Protein 3BCW (pdb70)

Secondary structure (DSSP, 8-state):
--TTS--B-------PEEE--SSEEEE---EEEEEEEEETTTTEEEEEEEEEEEEEE---TTEEEEEEEEEEEEEEE-TT--EEEEETT-EE--TT---EEEEEEEEEEEEEEEE-/---TTS--B-------PEEE--SSEEES---EEEEEEEEETTTTEEEEEEEEEEEEEE---TTEEEEEEEEEEEEEEE-TT--EEEEETT-EE--TT---EEEEEEEEEEEEEEEE-

Radius of gyration: 17.76 Å; Cα contacts (8 Å, |Δi|>4): 742; chains: 2; bounding box: 43×33×54 Å

Sequence (233 aa):
HDKSRLVRIIDTGPIINNPVAGKKPSRPIAGDASFRTTVTAFEGGQQGKVEESGVVWEESTSGSFQSNTTGYIEYCHIIEGEARLLVDPDGTVHAVKAGDAFIPEGYTGRWEVDRHHVKKIYFVTTHLQHDKSRLVRIIDTGPIINPVAGKKPSRPIAGDASFRTVTAFEEGGQGKVEESGVWEESTSGSFQSNTTGYIEYCHIIEGEARLLVDPDGTVHAVKAGDAFIPEGYTGRWEVDRHHVKKKIYFVTTHL

Foldseek 3Di:
DDPPDDFDADPDDDPWDKAFAPFFDDDGKIKTWDWRDADPVRFKTKHKMKIFFGKGKDFQAQKKKKKAWAAAWKWWAFPVGDIDTDHHGDIDMGHGTITMIGHHGMTMIIMMMGGD/DDDPPDDFDADPDDDPWDKDFAPFFDDDGKIKTWDWRDDDPVRFKTKHKMKIFFGKGWDFQAFKKKKKAWAAAWKWWAFPVGDIDTDHHGDIDMGHGGTTMIGHHGMTMIIMMMGGD

InterPro domains:
  IPR008579 (S)-ureidoglycine aminohydrolase, cupin domain [PF05899] (45-116)
  IPR011051 RmlC-like cupin domain superfamily [SSF51182] (20-119)
  IPR014710 RmlC-like jelly roll fold [G3DSA:2.60.120.10] (18-122)

Organism: Bordetella bronchiseptica (strain ATCC BAA-588 / NCTC 13252 / RB50) (NCBI:txid257310)

B-factor: mean 21.28, std 9.44, range [7.15, 70.0]

Nearest PDB structures (foldseek):
  3bcw-assembly1_A  TM=1.009E+00  e=4.341E-23  Bordetella bronchiseptica RB50
  3myx-assembly2_B  TM=8.392E-01  e=2.583E-07  Pseudomonas syringae pv. tomato str. DC3000
  3es4-assembly1_B  TM=8.372E-01  e=2.208E-06  Agrobacterium fabrum str. C58
  2i45-assembly4_H  TM=8.139E-01  e=1.008E-04  Neisseria meningitidis
  3jzv-assembly1_A  TM=6.554E-01  e=2.328E-05  Rhodospirillum rubrum ATCC 11170

Solvent-accessible surface area: 11006 Å² total

Structure (mmCIF, N/CA/C/O backbone):
data_3BCW
#
_entry.id   3BCW
#
_cell.length_a   48.010
_cell.length_b   57.000
_cell.length_c   101.230
_cell.angle_alpha   90.000
_cell.angle_beta   90.000
_cell.angle_gamma   90.000
#
_symmetry.space_group_name_H-M   'P 21 21 21'
#
loop_
_entity.id
_entity.type
_entity.pdbx_description
1 polymer 'Uncharacterized protein'
2 non-polymer 'ACETATE ION'
3 non-polymer 1,2-ETHANEDIOL
4 non-polymer DI(HYDROXYETHYL)ETHER
5 water water
#
loop_
_atom_site.group_PDB
_atom_site.id
_atom_site.type_symbol
_atom_site.label_atom_id
_atom_site.label_alt_id
_atom_site.label_comp_id
_atom_site.label_asym_id
_atom_site.label_entity_id
_atom_site.label_seq_id
_atom_site.pdbx_PDB_ins_code
_atom_site.Cartn_x
_atom_site.Cartn_y
_atom_site.Cartn_z
_atom_site.occupancy
_atom_site.B_iso_or_equiv
_atom_site.auth_seq_id
_atom_site.auth_comp_id
_atom_site.auth_asym_id
_atom_site.auth_atom_id
_atom_site.pdbx_PDB_model_num
ATOM 1 N N . HIS A 1 5 ? 21.554 63.264 -3.970 1.00 23.97 4 HIS A N 1
ATOM 2 C CA . HIS A 1 5 ? 20.696 62.799 -5.114 1.00 26.70 4 HIS A CA 1
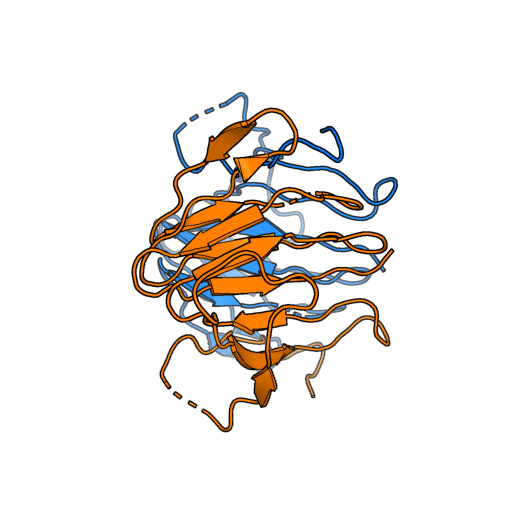ATOM 3 C C . HIS A 1 5 ? 20.473 63.956 -6.120 1.00 27.77 4 HIS A C 1
ATOM 4 O O . HIS A 1 5 ? 20.682 65.112 -5.780 1.00 30.62 4 HIS A O 1
ATOM 11 N N . ASP A 1 6 ? 20.032 63.623 -7.340 1.00 28.10 5 ASP A N 1
ATOM 12 C CA . ASP A 1 6 ? 19.730 64.609 -8.403 1.00 27.14 5 ASP A CA 1
ATOM 13 C C . ASP A 1 6 ? 18.271 64.442 -8.845 1.00 27.55 5 ASP A C 1
ATOM 14 O O . ASP A 1 6 ? 17.802 63.298 -8.964 1.00 27.45 5 ASP A O 1
ATOM 19 N N . LYS A 1 7 ? 17.612 65.567 -9.168 1.00 25.44 6 LYS A N 1
ATOM 20 C CA . LYS A 1 7 ? 16.191 65.600 -9.558 1.00 25.07 6 LYS A CA 1
ATOM 21 C C . LYS A 1 7 ? 15.807 64.692 -10.716 1.00 21.90 6 LYS A C 1
ATOM 22 O O . LYS A 1 7 ? 14.653 64.288 -10.783 1.00 26.16 6 LYS A O 1
ATOM 25 N N . SER A 1 8 ? 16.762 64.398 -11.599 1.00 18.58 7 SER A N 1
ATOM 26 C CA . SER A 1 8 ? 16.546 63.576 -12.785 1.00 20.83 7 SER A CA 1
ATOM 27 C C . SER A 1 8 ? 17.036 62.116 -12.703 1.00 18.56 7 SER A C 1
ATOM 28 O O . SER A 1 8 ? 17.068 61.414 -13.698 1.00 19.86 7 SER A O 1
ATOM 31 N N . ARG A 1 9 ? 17.427 61.676 -11.516 1.00 17.38 8 ARG A N 1
ATOM 32 C CA . ARG A 1 9 ? 17.813 60.276 -11.311 1.00 17.33 8 ARG A CA 1
ATOM 33 C C . ARG A 1 9 ? 16.935 59.648 -10.223 1.00 15.40 8 ARG A C 1
ATOM 34 O O . ARG A 1 9 ? 16.878 60.145 -9.086 1.00 14.87 8 ARG A O 1
ATOM 42 N N . LEU A 1 10 ? 16.230 58.566 -10.576 1.00 14.92 9 LEU A N 1
ATOM 43 C CA . LEU A 1 10 ? 15.448 57.796 -9.587 1.00 13.32 9 LEU A CA 1
ATOM 44 C C . LEU A 1 10 ? 16.370 57.334 -8.451 1.00 13.43 9 LEU A C 1
ATOM 45 O O . LEU A 1 10 ? 17.523 56.925 -8.691 1.00 15.77 9 LEU A O 1
ATOM 50 N N . VAL A 1 11 ? 15.853 57.387 -7.225 1.00 13.88 10 VAL A N 1
ATOM 51 C CA . VAL A 1 11 ? 16.569 56.929 -6.020 1.00 11.73 10 VAL A CA 1
ATOM 52 C C . VAL A 1 11 ? 15.964 55.607 -5.600 1.00 15.94 10 VAL A C 1
ATOM 53 O O . VAL A 1 11 ? 14.830 55.572 -5.132 1.00 16.40 10 VAL A O 1
ATOM 57 N N . ARG A 1 12 ? 16.721 54.524 -5.718 1.00 16.25 11 ARG A N 1
ATOM 58 C CA . ARG A 1 12 ? 16.176 53.207 -5.308 1.00 18.58 11 ARG A CA 1
ATOM 59 C C . ARG A 1 12 ? 16.639 52.942 -3.887 1.00 17.42 11 ARG A C 1
ATOM 60 O O . ARG A 1 12 ? 17.741 53.295 -3.502 1.00 19.14 11 ARG A O 1
ATOM 68 N N . ILE A 1 13 ? 15.783 52.320 -3.105 1.00 16.54 12 ILE A N 1
ATOM 69 C CA A ILE A 1 13 ? 16.147 51.984 -1.735 0.50 15.08 12 ILE A CA 1
ATOM 70 C CA B ILE A 1 13 ? 16.090 51.962 -1.719 0.50 14.90 12 ILE A CA 1
ATOM 71 C C . ILE A 1 13 ? 16.715 50.575 -1.781 1.00 16.96 12 ILE A C 1
ATOM 72 O O . ILE A 1 13 ? 16.041 49.613 -2.194 1.00 19.22 12 ILE A O 1
ATOM 81 N N . ASP A 1 14 ? 17.983 50.452 -1.417 1.00 19.13 13 ASP A N 1
ATOM 82 C CA . ASP A 1 14 ? 18.673 49.161 -1.438 1.00 19.89 13 ASP A CA 1
ATOM 83 C C . ASP A 1 14 ? 18.309 48.398 -0.171 1.00 19.46 13 ASP A C 1
ATOM 84 O O . ASP A 1 14 ? 18.639 48.823 0.964 1.00 21.54 13 ASP A O 1
ATOM 89 N N . THR A 1 15 ? 17.590 47.289 -0.371 1.00 17.29 14 THR A N 1
ATOM 90 C CA . THR A 1 15 ? 17.205 46.382 0.715 1.00 17.63 14 THR A CA 1
ATOM 91 C C 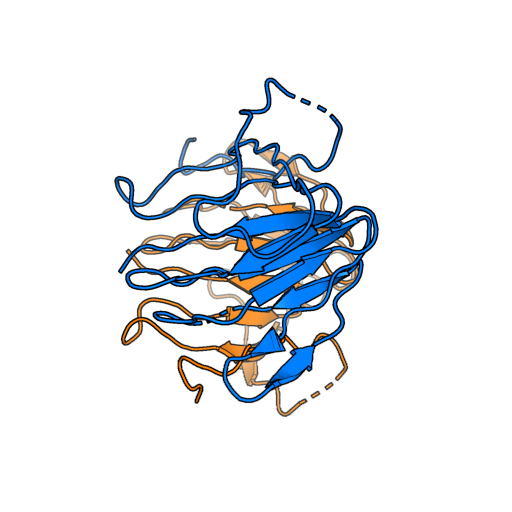. THR A 1 15 ? 18.212 45.185 0.793 1.00 17.10 14 THR A C 1
ATOM 92 O O . THR A 1 15 ? 17.956 44.202 1.494 1.00 19.87 14 THR A O 1
ATOM 96 N N . GLY A 1 16 ? 19.316 45.256 0.064 1.00 17.89 15 GLY A N 1
ATOM 97 C CA . GLY A 1 16 ? 20.364 44.238 0.160 1.00 17.03 15 GLY A CA 1
ATOM 98 C C . GLY A 1 16 ? 21.202 44.512 1.413 1.00 18.54 15 GLY A C 1
ATOM 99 O O . GLY A 1 16 ? 20.808 45.305 2.314 1.00 20.45 15 GLY A O 1
ATOM 100 N N . PRO A 1 17 ? 22.344 43.835 1.507 1.00 20.46 16 PRO A N 1
ATOM 101 C CA . PRO A 1 17 ? 23.247 43.968 2.666 1.00 20.50 16 PRO A CA 1
ATOM 102 C C . PRO A 1 17 ? 23.566 45.439 2.969 1.00 21.71 16 PRO A C 1
ATOM 103 O O . PRO A 1 17 ? 23.890 46.209 2.049 1.00 21.19 16 PRO A O 1
ATOM 115 N N . ILE A 1 19 ? 25.242 48.816 3.727 1.00 23.21 18 ILE A N 1
ATOM 116 C CA A ILE A 1 19 ? 26.564 49.376 3.464 0.50 25.54 18 ILE A CA 1
ATOM 117 C CA B ILE A 1 19 ? 26.530 49.436 3.400 0.50 24.56 18 ILE A CA 1
ATOM 118 C C . ILE A 1 19 ? 26.834 50.467 4.497 1.00 24.57 18 ILE A C 1
ATOM 119 O O . ILE A 1 19 ? 26.084 51.431 4.605 1.00 22.72 18 ILE A O 1
ATOM 128 N N . ASN A 1 20 ? 27.883 50.231 5.297 1.00 24.08 19 ASN A N 1
ATOM 129 C CA A ASN A 1 20 ? 28.343 51.179 6.335 0.50 22.73 19 ASN A CA 1
ATOM 130 C CA B ASN A 1 20 ? 28.347 51.137 6.332 0.50 23.47 19 ASN A CA 1
ATOM 131 C C . ASN A 1 20 ? 27.214 51.552 7.297 1.00 20.65 19 ASN A C 1
ATOM 132 O O . ASN A 1 20 ? 26.942 52.735 7.503 1.00 20.56 19 ASN A O 1
ATOM 141 N N . PRO A 1 21 ? 26.524 50.557 7.897 1.00 18.70 20 PRO A N 1
ATOM 142 C CA . PRO A 1 21 ? 25.432 50.964 8.766 1.00 15.87 20 PRO A CA 1
ATOM 143 C C . PRO A 1 21 ? 25.880 51.735 10.014 1.00 17.17 20 PRO A C 1
ATOM 144 O O . PRO A 1 21 ? 26.986 51.516 10.512 1.00 17.49 20 PRO A O 1
ATOM 148 N N . VAL A 1 22 ? 25.020 52.615 10.492 1.00 15.25 21 VAL A N 1
ATOM 149 C CA . VAL A 1 22 ? 25.277 53.387 11.702 1.00 14.70 21 VAL A CA 1
ATOM 150 C C . VAL A 1 22 ? 24.646 52.656 12.881 1.00 15.25 21 VAL A C 1
ATOM 151 O O . VAL A 1 22 ? 23.443 52.269 12.813 1.00 15.12 21 VAL A O 1
ATOM 155 N N . ALA A 1 23 ? 25.442 52.470 13.939 1.00 16.06 22 ALA A N 1
ATOM 156 C CA . ALA A 1 23 ? 24.986 51.796 15.125 1.00 15.64 22 ALA A CA 1
ATOM 157 C C . ALA A 1 23 ? 24.217 52.777 15.999 1.00 18.13 22 ALA A C 1
ATOM 158 O O . ALA A 1 23 ? 24.581 53.924 16.118 1.00 17.44 22 ALA A O 1
ATOM 160 N N . GLY A 1 24 ? 23.135 52.303 16.587 1.00 15.65 23 GLY A N 1
ATOM 161 C CA . GLY A 1 24 ? 22.344 53.082 17.552 1.00 16.60 23 GLY A CA 1
ATOM 162 C C . GLY A 1 24 ? 21.614 52.184 18.564 1.00 15.74 23 GLY A C 1
ATOM 163 O O . GLY A 1 24 ? 21.666 50.956 18.502 1.00 16.24 23 GLY A O 1
ATOM 164 N N . LYS A 1 25 ? 20.993 52.853 19.536 1.00 17.72 24 LYS A N 1
ATOM 165 C CA A LYS A 1 25 ? 20.258 52.210 20.618 0.50 15.28 24 LYS A CA 1
ATOM 166 C CA B LYS A 1 25 ? 20.204 52.167 20.539 0.50 16.39 24 LYS A CA 1
ATOM 167 C C . LYS A 1 25 ? 18.989 53.027 20.868 1.00 15.00 24 LYS A C 1
ATOM 168 O O . LYS A 1 25 ? 19.033 54.255 20.712 1.00 16.44 24 LYS A O 1
ATOM 173 N N . PRO A 1 26 ? 17.881 52.381 21.286 1.00 16.70 25 PRO A N 1
ATOM 174 C CA . PRO A 1 26 ? 16.717 53.182 21.571 1.00 15.35 25 PRO A CA 1
ATOM 175 C C . PRO A 1 26 ? 16.967 54.184 22.707 1.00 14.69 25 PRO A C 1
ATOM 176 O O . PRO A 1 26 ? 17.680 53.880 23.660 1.00 14.45 25 PRO A O 1
ATOM 180 N N . SER A 1 27 ? 16.406 55.383 22.573 1.00 15.05 26 SER A N 1
ATOM 181 C CA . SER A 1 27 ? 16.528 56.394 23.629 1.00 14.88 26 SER A CA 1
ATOM 182 C C . SER A 1 27 ? 15.532 56.164 24.764 1.00 12.69 26 SER A C 1
ATOM 183 O O . SER A 1 27 ? 15.693 56.747 25.847 1.00 12.70 26 SER A O 1
ATOM 186 N N . ARG A 1 28 ? 14.519 55.306 24.535 1.00 13.85 27 ARG A N 1
ATOM 187 C CA . ARG A 1 28 ? 13.475 55.031 25.523 1.00 13.46 27 ARG A CA 1
ATOM 188 C C . ARG A 1 28 ? 13.337 53.505 25.697 1.00 13.93 27 ARG A C 1
ATOM 189 O O . ARG A 1 28 ? 12.269 52.904 25.424 1.00 14.27 27 ARG A O 1
ATOM 197 N N . PRO A 1 29 ? 14.424 52.865 26.177 1.00 13.00 28 PRO A N 1
ATOM 198 C CA . PRO A 1 29 ? 14.371 51.411 26.356 1.00 14.12 28 PRO A CA 1
ATOM 199 C C . PRO A 1 29 ? 13.385 50.991 27.447 1.00 15.44 28 PRO A C 1
ATOM 200 O O . PRO A 1 29 ? 13.159 51.721 28.435 1.00 15.15 28 PRO A O 1
ATOM 204 N N . ILE A 1 30 ? 12.747 49.845 27.223 1.00 12.82 29 ILE A N 1
ATOM 205 C CA . ILE A 1 30 ? 11.827 49.272 28.202 1.00 15.75 29 ILE A CA 1
ATOM 206 C C . ILE A 1 30 ? 12.486 48.024 28.773 1.00 15.61 29 ILE A C 1
ATOM 207 O O . ILE A 1 30 ? 12.820 47.964 29.959 1.00 16.44 29 ILE A O 1
ATOM 212 N N . ALA A 1 31 ? 12.632 47.019 27.928 1.00 14.99 30 ALA A N 1
ATOM 213 C CA . ALA A 1 31 ? 13.246 45.751 28.335 1.00 17.71 30 ALA A CA 1
ATOM 214 C C . ALA A 1 31 ? 14.109 45.185 27.226 1.00 14.57 30 ALA A C 1
ATOM 215 O O . ALA A 1 31 ? 13.959 45.510 26.052 1.00 15.26 30 ALA A O 1
ATOM 217 N N . GLY A 1 32 ? 15.034 44.323 27.622 1.00 15.52 31 GLY A N 1
ATOM 218 C CA . GLY A 1 32 ? 15.930 43.702 26.695 1.00 17.62 31 GLY A CA 1
ATOM 219 C C . GLY A 1 32 ? 17.045 44.665 26.334 1.00 18.76 31 GLY A C 1
ATOM 220 O O . GLY A 1 32 ? 17.219 45.720 26.960 1.00 21.31 31 GLY A O 1
ATOM 221 N N . ASP A 1 33 ? 17.837 44.281 25.360 1.00 21.80 32 ASP A N 1
ATOM 222 C CA . ASP A 1 33 ? 18.995 45.114 24.988 1.00 23.30 32 ASP A CA 1
ATOM 223 C C . ASP A 1 33 ? 19.045 45.365 23.502 1.00 18.20 32 ASP A C 1
ATOM 224 O O . ASP A 1 33 ? 20.104 45.205 22.884 1.00 18.64 32 ASP A O 1
ATOM 229 N N . ALA A 1 34 ? 17.889 45.732 22.952 1.00 17.87 33 ALA A N 1
ATOM 230 C CA . ALA A 1 34 ? 17.732 46.030 21.518 1.00 14.16 33 ALA A CA 1
ATOM 231 C C . ALA A 1 34 ? 18.780 47.029 21.068 1.00 13.74 33 ALA A C 1
ATOM 232 O O . ALA A 1 34 ? 19.097 48.027 21.776 1.00 16.89 33 ALA A O 1
ATOM 234 N N . SER A 1 35 ? 19.358 46.738 19.899 1.00 14.18 34 SER A N 1
ATOM 235 C CA . SER A 1 35 ? 20.282 47.664 19.276 1.00 15.03 34 SER A CA 1
ATOM 236 C C . SER A 1 35 ? 19.949 47.763 17.821 1.00 16.07 34 SER A C 1
ATOM 237 O O . SER A 1 35 ? 19.477 46.784 17.215 1.00 15.55 34 SER A O 1
ATOM 240 N N . PHE A 1 36 ? 20.255 48.928 17.270 1.00 13.84 35 PHE A N 1
ATOM 241 C CA . PHE A 1 36 ? 19.864 49.309 15.965 1.00 13.27 35 PHE A CA 1
ATOM 242 C C . PHE A 1 36 ? 21.025 49.448 14.972 1.00 14.00 35 PHE A C 1
ATOM 243 O O . PHE A 1 36 ? 22.141 49.782 15.332 1.00 16.18 35 PHE A O 1
ATOM 251 N N . ARG A 1 37 ? 20.681 49.219 13.702 1.00 14.05 36 ARG A N 1
ATOM 252 C CA . ARG A 1 37 ? 21.546 49.521 12.561 1.00 13.23 36 ARG A CA 1
ATOM 253 C C . ARG A 1 37 ? 20.696 50.250 11.549 1.00 15.45 36 ARG A C 1
ATOM 254 O O . ARG A 1 37 ? 19.572 49.813 11.254 1.00 14.05 36 ARG A O 1
ATOM 262 N N . THR A 1 38 ? 21.215 51.366 11.053 1.00 14.62 37 THR A N 1
ATOM 263 C CA A THR A 1 38 ? 20.505 52.190 10.087 0.50 13.64 37 THR A CA 1
ATOM 264 C CA B THR A 1 38 ? 20.515 52.179 10.069 0.50 13.50 37 THR A CA 1
ATOM 265 C C . THR A 1 38 ? 21.391 52.536 8.894 1.00 15.15 37 THR A C 1
ATOM 266 O O . THR A 1 38 ? 22.582 52.767 9.064 1.00 13.50 37 THR A O 1
ATOM 273 N N . VAL A 1 39 ? 20.782 52.590 7.705 1.00 14.54 38 VAL A N 1
ATOM 274 C CA . VAL A 1 39 ? 21.464 53.102 6.496 1.00 14.42 38 VAL A CA 1
ATOM 275 C C . VAL A 1 39 ? 20.496 54.112 5.863 1.00 16.20 38 VAL A C 1
ATOM 276 O O . VAL A 1 39 ? 19.396 53.763 5.522 1.00 17.70 38 VAL A O 1
ATOM 280 N N . THR A 1 40 ? 20.965 55.339 5.669 1.00 16.74 39 THR A N 1
ATOM 281 C CA . THR A 1 40 ? 20.170 56.364 5.004 1.00 18.14 39 THR A CA 1
ATOM 282 C C . THR A 1 40 ? 20.251 56.183 3.486 1.00 17.20 39 THR A C 1
ATOM 283 O O . THR A 1 40 ? 21.353 56.112 2.939 1.00 19.09 39 THR A O 1
ATOM 287 N N . ALA A 1 41 ? 19.100 56.139 2.825 1.00 15.41 40 ALA A N 1
ATOM 288 C CA . ALA A 1 41 ? 19.003 56.046 1.370 1.00 15.21 40 ALA A CA 1
ATOM 289 C C . ALA A 1 41 ? 18.768 57.399 0.662 1.00 15.13 40 ALA A C 1
ATOM 290 O O . ALA A 1 41 ? 19.140 57.557 -0.512 1.00 17.13 40 ALA A O 1
ATOM 292 N N . PHE A 1 42 ? 18.165 58.343 1.368 1.00 15.39 41 PHE A N 1
ATOM 293 C CA . PHE A 1 42 ? 17.719 59.592 0.785 1.00 14.94 41 PHE A CA 1
ATOM 294 C C . PHE A 1 42 ? 17.560 60.678 1.834 1.00 15.22 41 PHE A C 1
ATOM 295 O O . PHE A 1 42 ? 17.092 60.432 2.943 1.00 15.68 41 PHE A O 1
ATOM 303 N N . GLU A 1 43 ? 17.960 61.885 1.463 1.00 16.32 42 GLU A N 1
ATOM 304 C CA . GLU A 1 43 ? 17.808 63.091 2.291 1.00 20.46 42 GLU A CA 1
ATOM 305 C C . GLU A 1 43 ? 17.353 64.193 1.351 1.00 19.12 42 GLU A C 1
ATOM 306 O O . GLU A 1 43 ? 17.931 64.366 0.286 1.00 20.79 42 GLU A O 1
ATOM 312 N N . GLY A 1 44 ? 16.237 64.838 1.679 1.00 19.12 43 GLY A N 1
ATOM 313 C CA . GLY A 1 44 ? 15.748 65.956 0.856 1.00 21.22 43 GLY A CA 1
ATOM 314 C C . GLY A 1 44 ? 14.951 66.970 1.660 1.00 21.02 43 GLY A C 1
ATOM 315 O O . GLY A 1 44 ? 14.906 66.904 2.884 1.00 23.19 43 GLY A O 1
ATOM 316 N N . GLY A 1 45 ? 14.322 67.901 0.945 1.00 25.01 44 GLY A N 1
ATOM 317 C CA . GLY A 1 45 ? 13.500 68.963 1.567 1.00 26.59 44 GLY A CA 1
ATOM 318 C C . GLY A 1 45 ? 14.249 69.786 2.598 1.00 28.57 44 GLY A C 1
ATOM 319 O O . GLY A 1 45 ? 13.695 70.108 3.658 1.00 28.83 44 GLY A O 1
ATOM 320 N N . GLN A 1 46 ? 15.507 70.101 2.273 1.00 30.68 45 GLN A N 1
ATOM 321 C CA A GLN A 1 46 ? 16.426 70.852 3.136 0.50 30.16 45 GLN A CA 1
ATOM 322 C CA B GLN A 1 46 ? 16.376 70.899 3.139 0.50 29.74 45 GLN A CA 1
ATOM 323 C C . GLN A 1 46 ? 16.404 70.368 4.581 1.00 29.84 45 GLN A C 1
ATOM 324 O O . GLN A 1 46 ? 16.119 71.098 5.529 1.00 30.52 45 GLN A O 1
ATOM 335 N N . GLY A 1 47 ? 16.715 69.086 4.724 1.00 29.25 46 GLY A N 1
ATOM 336 C CA . GLY A 1 47 ? 16.812 68.425 6.025 1.00 29.96 46 GLY A CA 1
ATOM 337 C C . GLY A 1 47 ? 15.541 67.875 6.655 1.00 29.99 46 GLY A C 1
ATOM 338 O O . GLY A 1 47 ? 15.622 67.212 7.698 1.00 32.09 46 GLY A O 1
ATOM 339 N N . LYS A 1 48 ? 14.388 68.122 6.031 1.00 26.12 47 LYS A N 1
ATOM 340 C CA . LYS A 1 48 ? 13.109 67.755 6.606 1.00 24.69 47 LYS A CA 1
ATOM 341 C C . LYS A 1 48 ? 12.613 66.358 6.205 1.00 24.14 47 LYS A C 1
ATOM 342 O O . LYS A 1 48 ? 11.699 65.849 6.841 1.00 22.64 47 LYS A O 1
ATOM 344 N N . VAL A 1 49 ? 13.191 65.767 5.157 1.00 22.30 48 VAL A N 1
ATOM 345 C CA . VAL A 1 49 ? 12.784 64.449 4.667 1.00 19.71 48 VAL A CA 1
ATOM 346 C C . VAL A 1 49 ? 13.971 63.479 4.647 1.00 17.55 48 VAL A C 1
ATOM 347 O O . VAL A 1 49 ? 15.030 63.821 4.113 1.00 20.09 48 VAL A O 1
ATOM 351 N N . GLU A 1 50 ? 13.790 62.281 5.230 1.00 17.73 49 GLU A N 1
ATOM 352 C CA A GLU A 1 50 ? 14.822 61.246 5.235 0.50 17.62 49 GLU A CA 1
ATOM 353 C CA B GLU A 1 50 ? 14.826 61.242 5.227 0.50 17.92 49 GLU A CA 1
ATOM 354 C C . GLU A 1 50 ? 14.175 59.868 5.033 1.00 16.79 49 GLU A C 1
ATOM 355 O O . GLU A 1 50 ? 13.083 59.636 5.517 1.00 17.00 49 GLU A O 1
ATOM 366 N N . SER A 1 51 ? 14.878 58.973 4.325 1.00 14.90 50 SER A N 1
ATOM 367 C CA . SER A 1 51 ? 14.414 57.624 4.094 1.00 15.75 50 SER A CA 1
ATOM 368 C C . SER A 1 51 ? 15.589 56.680 4.115 1.00 15.36 50 SER A C 1
ATOM 369 O O . SER A 1 51 ? 16.700 57.083 3.748 1.00 16.01 50 SER A O 1
ATOM 372 N N . GLY A 1 52 ? 15.326 55.444 4.505 1.00 16.05 51 GLY A N 1
ATOM 373 C CA . GLY A 1 52 ? 16.386 54.431 4.533 1.00 16.15 51 GLY A CA 1
ATOM 374 C C . GLY A 1 52 ? 15.894 53.122 5.108 1.00 17.86 51 GLY A C 1
ATOM 375 O O . GLY A 1 52 ? 14.699 52.865 5.100 1.00 15.39 51 GLY A O 1
ATOM 376 N N . VAL A 1 53 ? 16.840 52.318 5.605 1.00 16.54 52 VAL A N 1
ATOM 377 C CA A VAL A 1 53 ? 16.560 50.996 6.193 0.50 17.02 52 VAL A CA 1
ATOM 378 C CA B VAL A 1 53 ? 16.486 51.041 6.232 0.50 16.71 52 VAL A CA 1
ATOM 379 C C . VAL A 1 53 ? 17.004 50.999 7.659 1.00 15.65 52 VAL A C 1
ATOM 380 O O . VAL A 1 53 ? 18.020 51.633 8.003 1.00 16.69 52 VAL A O 1
ATOM 387 N N . TRP A 1 54 ? 16.237 50.330 8.512 1.00 14.72 53 TRP A N 1
ATOM 388 C CA . TRP A 1 54 ? 16.527 50.217 9.937 1.00 13.07 53 TRP A CA 1
ATOM 389 C C . TRP A 1 54 ? 16.271 48.815 10.382 1.00 14.11 53 TRP A C 1
ATOM 390 O O . TRP A 1 54 ? 15.263 48.182 9.952 1.00 14.59 53 TRP A O 1
ATOM 401 N N . GLU A 1 55 ? 17.110 48.367 11.288 1.00 15.57 54 GLU A N 1
ATOM 402 C CA A GLU A 1 55 ? 17.059 47.021 11.856 0.50 14.51 54 GLU A CA 1
ATOM 403 C CA B GLU A 1 55 ? 16.885 47.059 11.892 0.50 17.92 54 GLU A CA 1
ATOM 404 C C . GLU A 1 55 ? 17.102 47.105 13.378 1.00 15.14 54 GLU A C 1
ATOM 405 O O . GLU A 1 55 ? 17.910 47.897 13.893 1.00 14.12 54 GLU A O 1
ATOM 416 N N . SER A 1 56 ? 16.360 46.249 14.075 1.00 12.74 55 SER A N 1
ATOM 417 C CA . SER A 1 56 ? 16.478 46.118 15.505 1.00 13.67 55 SER A CA 1
ATOM 418 C C . SER A 1 56 ? 16.554 44.640 15.911 1.00 14.98 55 SER A C 1
ATOM 419 O O . SER A 1 56 ? 15.827 43.772 15.360 1.00 14.84 55 SER A O 1
ATOM 422 N N . THR A 1 57 ? 17.386 44.371 16.922 1.00 12.95 56 THR A N 1
ATOM 423 C CA . THR A 1 57 ? 17.426 43.070 17.549 1.00 13.70 56 THR A CA 1
ATOM 424 C C . THR A 1 57 ? 16.303 43.068 18.616 1.00 13.36 56 THR A C 1
ATOM 425 O O . THR A 1 57 ? 15.501 44.021 18.719 1.00 14.66 56 THR A O 1
ATOM 429 N N . SER A 1 58 ? 16.249 42.008 19.407 1.00 14.33 57 SER A N 1
ATOM 430 C CA . SER A 1 58 ? 15.142 41.829 20.349 1.00 12.73 57 SER A CA 1
ATOM 431 C C . SER A 1 58 ? 15.167 42.820 21.502 1.00 13.63 57 SER A C 1
ATOM 432 O O . SER A 1 58 ? 16.240 43.246 21.991 1.00 16.60 57 SER A O 1
ATOM 435 N N . GLY A 1 59 ? 13.972 43.192 21.907 1.00 15.07 58 GLY A N 1
ATOM 436 C CA . GLY A 1 59 ? 13.771 44.088 23.023 1.00 13.41 58 GLY A CA 1
ATOM 437 C C . GLY A 1 59 ? 12.505 44.893 22.825 1.00 15.39 58 GLY A C 1
ATOM 438 O O . GLY A 1 59 ? 11.768 44.700 21.858 1.00 15.14 58 GLY A O 1
ATOM 439 N N . SER A 1 60 ? 12.257 45.779 23.772 1.00 15.14 59 SER A N 1
ATOM 440 C CA . SER A 1 60 ? 11.109 46.677 23.732 1.00 14.78 59 SER A CA 1
ATOM 441 C C . SER A 1 60 ? 11.556 48.106 24.027 1.00 17.41 59 SER A C 1
ATOM 442 O O . SER A 1 60 ? 12.480 48.325 24.807 1.00 13.75 59 SER A O 1
ATOM 445 N N . PHE A 1 61 ? 10.884 49.059 23.404 1.00 14.42 60 PHE A N 1
ATOM 446 C CA . PHE A 1 61 ? 11.260 50.479 23.536 1.00 13.48 60 PHE A CA 1
ATOM 447 C C . PHE A 1 61 ? 10.147 51.359 23.055 1.00 15.26 60 PHE A C 1
ATOM 448 O O . PHE A 1 61 ? 9.328 50.931 22.228 1.00 14.63 60 PHE A O 1
ATOM 456 N N . GLN A 1 62 ? 10.100 52.577 23.574 1.00 12.24 61 GLN A N 1
ATOM 457 C CA . GLN A 1 62 ? 9.023 53.502 23.276 1.00 13.35 61 GLN A CA 1
ATOM 458 C C . GLN A 1 62 ? 9.375 54.475 22.142 1.00 14.86 61 GLN A C 1
ATOM 459 O O . GLN A 1 62 ? 10.499 54.989 22.054 1.00 14.17 61 GLN A O 1
ATOM 465 N N . SER A 1 63 ? 8.395 54.726 21.280 1.00 16.85 62 SER A N 1
ATOM 466 C CA . SER A 1 63 ? 8.495 55.743 20.244 1.00 15.43 62 SER A CA 1
ATOM 467 C C . SER A 1 63 ? 8.015 57.103 20.757 1.00 14.78 62 SER A C 1
ATOM 468 O O . SER A 1 63 ? 7.295 57.192 21.725 1.00 16.31 62 SER A O 1
ATOM 471 N N . ASN A 1 64 ? 8.482 58.170 20.115 1.00 14.61 63 ASN A N 1
ATOM 472 C CA . ASN A 1 64 ? 7.904 59.511 20.317 1.00 14.23 63 ASN A CA 1
ATOM 473 C C . ASN A 1 64 ? 8.110 60.262 19.019 1.00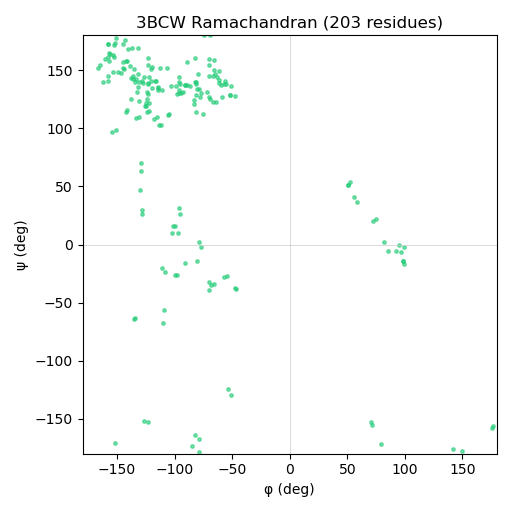 15.01 63 ASN A C 1
ATOM 474 O O . ASN A 1 64 ? 9.192 60.793 18.776 1.00 18.18 63 ASN A O 1
ATOM 479 N N . THR A 1 65 ? 7.080 60.317 18.179 1.00 15.82 64 THR A N 1
ATOM 480 C CA . THR A 1 65 ? 7.238 60.987 16.880 1.00 14.34 64 THR A CA 1
ATOM 481 C C . THR A 1 65 ? 6.737 62.449 16.915 1.00 16.80 64 THR A C 1
ATOM 482 O O . THR A 1 65 ? 6.248 62.980 15.916 1.00 16.06 64 THR A O 1
ATOM 486 N N . THR A 1 66 ? 6.852 63.108 18.061 1.00 15.52 65 THR A N 1
ATOM 487 C CA . THR A 1 66 ? 6.500 64.498 18.158 1.00 13.66 65 THR A CA 1
ATOM 488 C C . THR A 1 66 ? 7.377 65.241 17.146 1.00 14.31 65 THR A C 1
ATOM 489 O O . THR A 1 66 ? 8.579 65.005 17.091 1.00 16.29 65 THR A O 1
ATOM 493 N N . GLY A 1 67 ? 6.730 66.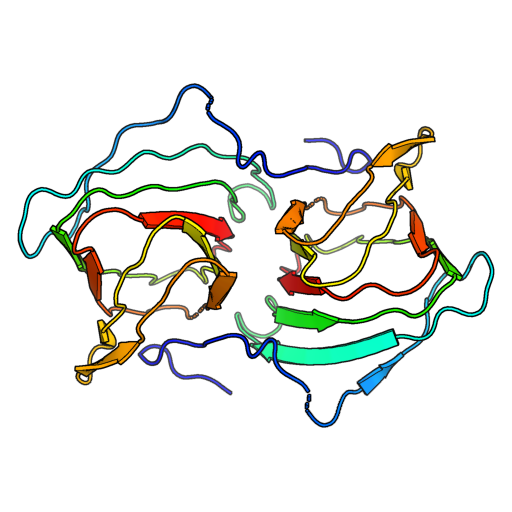013 16.283 1.00 15.60 66 GLY A N 1
ATOM 494 C CA . GLY A 1 67 ? 7.392 66.837 15.281 1.00 14.28 66 GLY A CA 1
ATOM 495 C C . GLY A 1 67 ? 7.497 66.230 13.890 1.00 15.31 66 GLY A C 1
ATOM 496 O O . GLY A 1 67 ? 7.945 66.919 12.985 1.00 15.70 66 GLY A O 1
ATOM 497 N N . TYR A 1 68 ? 7.112 64.965 13.712 1.00 15.14 67 TYR A N 1
ATOM 498 C CA . TYR A 1 68 ? 7.250 64.320 12.397 1.00 14.35 67 TYR A CA 1
ATOM 499 C C . TYR A 1 68 ? 6.258 63.190 12.161 1.00 16.32 67 TYR A C 1
ATOM 500 O O . TYR A 1 68 ? 5.614 62.754 13.085 1.00 16.40 67 TYR A O 1
ATOM 509 N N . ILE A 1 69 ? 6.106 62.807 10.887 1.00 15.55 68 ILE A N 1
ATOM 510 C CA . ILE A 1 69 ? 5.266 61.679 10.467 1.00 14.88 68 ILE A CA 1
ATOM 511 C C . ILE A 1 69 ? 6.248 60.647 9.900 1.00 15.64 68 ILE A C 1
ATOM 512 O O . ILE A 1 69 ? 7.155 60.998 9.134 1.00 14.69 68 ILE A O 1
ATOM 517 N N . GLU A 1 70 ? 6.094 59.397 10.312 1.00 14.49 69 GLU A N 1
ATOM 518 C CA . GLU A 1 70 ? 6.928 58.330 9.811 1.00 14.22 69 GLU A CA 1
ATOM 519 C C . GLU A 1 70 ? 6.150 57.176 9.204 1.00 15.57 69 GLU A C 1
ATOM 520 O O . GLU A 1 70 ? 5.284 56.577 9.869 1.00 17.37 69 GLU A O 1
ATOM 526 N N . TYR A 1 71 ? 6.502 56.865 7.953 1.00 15.02 70 TYR A N 1
ATOM 527 C CA . TYR A 1 71 ? 6.006 55.664 7.252 1.00 14.79 70 TYR A CA 1
ATOM 528 C C . TYR A 1 71 ? 6.997 54.527 7.528 1.00 15.55 70 TYR A C 1
ATOM 529 O O . TYR A 1 71 ? 8.181 54.756 7.478 1.00 13.90 70 TYR A O 1
ATOM 538 N N . CYS A 1 72 ? 6.488 53.326 7.808 1.00 14.36 71 CYS A N 1
ATOM 539 C CA . CYS A 1 72 ? 7.282 52.140 8.022 1.00 14.72 71 CYS A CA 1
ATOM 540 C C . CYS A 1 72 ? 6.774 51.024 7.142 1.00 17.05 71 CYS A C 1
ATOM 541 O O . CYS A 1 72 ? 5.586 50.846 7.046 1.00 15.53 71 CYS A O 1
ATOM 544 N N . HIS A 1 73 ? 7.692 50.224 6.572 1.00 14.38 72 HIS A N 1
ATOM 545 C CA . HIS A 1 73 ? 7.332 49.094 5.753 1.00 14.56 72 HIS A CA 1
ATOM 546 C C . HIS A 1 73 ? 8.220 47.932 6.243 1.00 15.56 72 HIS A C 1
ATOM 547 O O . HIS A 1 73 ? 9.419 47.999 6.092 1.00 15.52 72 HIS A O 1
ATOM 554 N N . ILE A 1 74 ? 7.617 46.950 6.919 1.00 14.93 73 ILE A N 1
ATOM 555 C CA . ILE A 1 74 ? 8.382 45.828 7.417 1.00 14.42 73 ILE A CA 1
ATOM 556 C C . ILE A 1 74 ? 8.823 44.982 6.216 1.00 16.38 73 ILE A C 1
ATOM 557 O O . ILE A 1 74 ? 8.032 44.585 5.376 1.00 17.32 73 ILE A O 1
ATOM 562 N N . ILE A 1 75 ? 10.131 44.742 6.164 1.00 16.30 74 ILE A N 1
ATOM 563 C CA . ILE A 1 75 ? 10.786 43.956 5.094 1.00 15.32 74 ILE A CA 1
ATOM 564 C C . ILE A 1 75 ? 11.343 42.607 5.506 1.00 18.47 74 ILE A C 1
ATOM 565 O O . ILE A 1 75 ? 11.495 41.704 4.647 1.00 19.59 74 ILE A O 1
ATOM 570 N N . GLU A 1 76 ? 11.582 42.409 6.814 1.00 16.93 75 GLU A N 1
ATOM 571 C CA . GLU A 1 76 ? 12.090 41.174 7.309 1.00 16.71 75 GLU A CA 1
ATOM 572 C C . GLU A 1 76 ? 11.740 41.051 8.785 1.00 16.68 75 GLU A C 1
ATOM 573 O O . GLU A 1 76 ? 11.629 42.063 9.490 1.00 16.99 75 GLU A O 1
ATOM 579 N N . GLY A 1 77 ? 11.465 39.833 9.233 1.00 16.01 76 GLY A N 1
ATOM 580 C CA . GLY A 1 77 ? 11.106 39.600 10.624 1.00 16.72 76 GLY A CA 1
ATOM 581 C C . GLY A 1 77 ? 9.716 40.128 11.030 1.00 16.55 76 GLY A C 1
ATOM 582 O O . GLY A 1 77 ? 8.785 40.238 10.211 1.00 15.00 76 GLY A O 1
ATOM 583 N N . GLU A 1 78 ? 9.576 40.460 12.319 1.00 15.85 77 GLU A N 1
ATOM 584 C CA . GLU A 1 78 ? 8.283 40.821 12.878 1.00 18.17 77 GLU A CA 1
ATOM 585 C C . GLU A 1 78 ? 8.422 41.588 14.174 1.00 16.74 77 GLU A C 1
ATOM 586 O O . GLU A 1 78 ? 9.462 41.560 14.828 1.00 15.54 77 GLU A O 1
ATOM 592 N N . ALA A 1 79 ? 7.367 42.299 14.505 1.00 14.73 78 ALA A N 1
ATOM 593 C CA . ALA A 1 79 ? 7.298 43.057 15.757 1.00 16.89 78 ALA A CA 1
ATOM 594 C C . ALA A 1 79 ? 5.834 43.300 16.107 1.00 17.03 78 ALA A C 1
ATOM 595 O O . ALA A 1 79 ? 4.922 42.955 15.344 1.00 15.36 78 ALA A O 1
ATOM 597 N N . ARG A 1 80 ? 5.631 43.837 17.300 1.00 15.79 79 ARG A N 1
ATOM 598 C CA . ARG A 1 80 ? 4.333 44.371 17.699 1.00 15.57 79 ARG A CA 1
ATOM 599 C C . ARG A 1 80 ? 4.509 45.847 17.999 1.00 15.20 79 ARG A C 1
ATOM 600 O O . ARG A 1 80 ? 5.515 46.252 18.621 1.00 15.78 79 ARG A O 1
ATOM 608 N N A LEU A 1 81 ? 3.530 46.640 17.568 0.50 13.41 80 LEU A N 1
ATOM 609 N N B LEU A 1 81 ? 3.535 46.658 17.577 0.50 14.07 80 LEU A N 1
ATOM 610 C CA A LEU A 1 81 ? 3.408 48.050 17.939 0.50 14.26 80 LEU A CA 1
ATOM 611 C CA B LEU A 1 81 ? 3.453 48.068 17.979 0.50 15.07 80 LEU A CA 1
ATOM 612 C C A LEU A 1 81 ? 2.237 48.018 18.922 0.50 14.45 80 LEU A C 1
ATOM 613 C C B LEU A 1 81 ? 2.200 48.173 18.858 0.50 15.40 80 LEU A C 1
ATOM 614 O O A LEU A 1 81 ? 1.231 47.366 18.640 0.50 14.79 80 LEU A O 1
ATOM 615 O O B LEU A 1 81 ? 1.092 47.856 18.417 0.50 17.44 80 LEU A O 1
ATOM 624 N N . VAL A 1 82 ? 2.390 48.651 20.078 1.00 15.04 81 VAL A N 1
ATOM 625 C CA . VAL A 1 82 ? 1.315 48.704 21.091 1.00 14.48 81 VAL A CA 1
ATOM 626 C C . VAL A 1 82 ? 1.025 50.185 21.354 1.00 14.83 81 VAL A C 1
ATOM 627 O O . VAL A 1 82 ? 1.872 50.935 21.886 1.00 14.58 81 VAL A O 1
ATOM 631 N N . ASP A 1 83 ? -0.161 50.605 20.942 1.00 14.74 82 ASP A N 1
ATOM 632 C CA . ASP A 1 83 ? -0.576 51.976 21.100 1.00 15.48 82 ASP A CA 1
ATOM 633 C C . ASP A 1 83 ? -0.731 52.312 22.606 1.00 16.95 82 ASP A C 1
ATOM 634 O O . ASP A 1 83 ? -0.857 51.401 23.417 1.00 17.04 82 ASP A O 1
ATOM 639 N N . PRO A 1 84 ? -0.671 53.613 22.964 1.00 18.44 83 PRO A N 1
ATOM 640 C CA . PRO A 1 84 ? -0.846 54.020 24.376 1.00 18.36 83 PRO A CA 1
ATOM 641 C C . PRO A 1 84 ? -2.053 53.394 25.094 1.00 18.31 83 PRO A C 1
ATOM 642 O O . PRO A 1 84 ? -1.915 53.024 26.265 1.00 19.10 83 PRO A O 1
ATOM 646 N N . ASP A 1 85 ? -3.179 53.213 24.400 1.00 18.83 84 ASP A N 1
ATOM 647 C CA . ASP A 1 85 ? -4.353 52.563 25.026 1.00 19.54 84 ASP A CA 1
ATOM 648 C C . ASP A 1 85 ? -4.287 51.022 25.164 1.00 19.35 84 ASP A C 1
ATOM 649 O O . ASP A 1 85 ? -5.242 50.412 25.636 1.00 20.42 84 ASP A O 1
ATOM 654 N N . GLY A 1 86 ? -3.199 50.413 24.676 1.00 17.56 85 GLY A N 1
ATOM 655 C CA . GLY A 1 86 ? -2.977 48.965 24.742 1.00 18.26 85 GLY A CA 1
ATOM 656 C C . GLY A 1 86 ? -3.303 48.192 23.491 1.00 17.62 85 GLY A C 1
ATOM 657 O O . GLY A 1 86 ? -3.022 46.991 23.442 1.00 17.60 85 GLY A O 1
ATOM 658 N N . THR A 1 87 ? -3.810 48.872 22.457 1.00 16.93 86 THR A N 1
ATOM 659 C CA . THR A 1 87 ? -4.189 48.235 21.179 1.00 16.02 86 THR A CA 1
ATOM 660 C C . THR A 1 87 ? -2.926 47.665 20.551 1.00 17.13 86 THR A C 1
ATOM 661 O O . THR A 1 87 ? -1.971 48.387 20.351 1.00 16.85 86 THR A O 1
ATOM 665 N N . VAL A 1 88 ? -2.936 46.353 20.289 1.00 15.29 87 VAL A N 1
ATOM 666 C CA . VAL A 1 88 ? -1.771 45.655 19.743 1.00 15.24 87 VAL A CA 1
ATOM 667 C C . VAL A 1 88 ? -1.899 45.491 18.231 1.00 15.55 87 VAL A C 1
ATOM 668 O O . VAL A 1 88 ? -2.909 44.984 17.731 1.00 17.07 87 VAL A O 1
ATOM 672 N N . HIS A 1 89 ? -0.843 45.887 17.530 1.00 14.41 88 HIS A N 1
ATOM 673 C CA . HIS A 1 89 ? -0.720 45.735 16.105 1.00 14.58 88 HIS A CA 1
ATOM 674 C C . HIS A 1 89 ? 0.451 44.770 15.810 1.00 14.70 88 HIS A C 1
ATOM 675 O O . HIS A 1 89 ? 1.617 45.142 15.981 1.00 16.76 88 HIS A O 1
ATOM 682 N N . ALA A 1 90 ? 0.145 43.575 15.341 1.00 15.55 89 ALA A N 1
ATOM 683 C CA . ALA A 1 90 ? 1.190 42.591 14.964 1.00 15.47 89 ALA A CA 1
ATOM 684 C C . ALA A 1 90 ? 1.633 42.937 13.548 1.00 15.93 89 ALA A C 1
ATOM 685 O O . ALA A 1 90 ? 0.790 42.966 12.645 1.00 18.88 89 ALA A O 1
ATOM 687 N N . VAL A 1 91 ? 2.920 43.227 13.339 1.00 16.01 90 VAL A N 1
ATOM 688 C CA . VAL A 1 91 ? 3.428 43.586 12.016 1.00 14.57 90 VAL A CA 1
ATOM 689 C C . VAL A 1 91 ? 4.523 42.592 11.595 1.00 17.08 90 VAL A C 1
ATOM 690 O O . VAL A 1 91 ? 5.316 42.095 12.430 1.00 15.42 90 VAL A O 1
ATOM 694 N N . LYS A 1 92 ? 4.507 42.234 10.311 1.00 17.20 91 LYS A N 1
ATOM 695 C CA . LYS A 1 92 ? 5.435 41.253 9.737 1.00 16.73 91 LYS A CA 1
ATOM 696 C C . LYS A 1 92 ? 5.769 41.688 8.332 1.00 15.19 91 LYS A C 1
ATOM 697 O O . LYS A 1 92 ? 5.201 42.641 7.845 1.00 14.39 91 LYS A O 1
ATOM 703 N N . ALA A 1 93 ? 6.715 40.999 7.702 1.00 16.86 92 ALA A N 1
ATOM 704 C CA . ALA A 1 93 ? 7.182 41.331 6.364 1.00 16.99 92 ALA A CA 1
ATOM 705 C C . ALA A 1 93 ? 6.014 41.578 5.388 1.00 17.20 92 ALA A C 1
ATOM 706 O O . ALA A 1 93 ? 5.054 40.755 5.298 1.00 16.98 92 ALA A O 1
ATOM 708 N N . GLY A 1 94 ? 6.075 42.733 4.723 1.00 16.69 93 GLY A N 1
ATOM 709 C CA . GLY A 1 94 ? 5.067 43.197 3.808 1.00 17.54 93 GLY A CA 1
ATOM 710 C C . GLY A 1 94 ? 4.064 44.195 4.357 1.00 19.02 93 GLY A C 1
ATOM 711 O O . GLY A 1 94 ? 3.324 44.828 3.591 1.00 20.21 93 GLY A O 1
ATOM 712 N N . ASP A 1 95 ? 4.008 44.335 5.681 1.00 15.84 94 ASP A N 1
ATOM 713 C CA . ASP A 1 95 ? 3.089 45.259 6.309 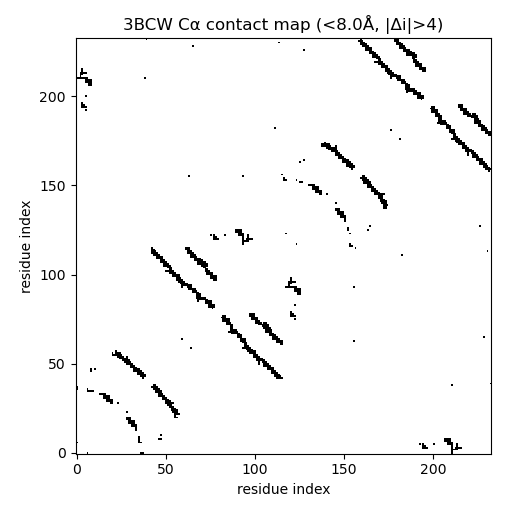1.00 14.20 94 ASP A CA 1
ATOM 714 C C . ASP A 1 95 ? 3.610 46.691 6.283 1.00 14.87 94 ASP A C 1
ATOM 715 O O . ASP A 1 95 ? 4.787 46.932 6.648 1.00 15.87 94 ASP A O 1
ATOM 720 N N . ALA A 1 96 ? 2.729 47.621 5.911 1.00 14.56 95 ALA A N 1
ATOM 721 C CA . ALA A 1 96 ? 3.016 49.046 5.858 1.00 13.14 95 ALA A CA 1
ATOM 722 C C . ALA A 1 96 ? 2.113 49.787 6.857 1.00 13.15 95 ALA A C 1
ATOM 723 O O . ALA A 1 96 ? 0.908 49.479 6.981 1.00 15.76 95 ALA A O 1
ATOM 725 N N . PHE A 1 97 ? 2.682 50.781 7.528 1.00 13.54 96 PHE A N 1
ATOM 726 C CA . PHE A 1 97 ? 1.918 51.577 8.499 1.00 13.60 96 PHE A CA 1
ATOM 727 C C . PHE A 1 97 ? 2.577 52.933 8.683 1.00 14.07 96 PHE A C 1
ATOM 728 O O . PHE A 1 97 ? 3.730 53.151 8.267 1.00 14.57 96 PHE A O 1
ATOM 736 N N . ILE A 1 98 ? 1.819 53.824 9.283 1.00 15.22 97 ILE A N 1
ATOM 737 C CA . ILE A 1 98 ? 2.281 55.152 9.550 1.00 14.44 97 ILE A CA 1
ATOM 738 C C . ILE A 1 98 ? 2.095 55.469 11.026 1.00 15.84 97 ILE A C 1
ATOM 739 O O . ILE A 1 98 ? 1.034 55.208 11.592 1.00 15.10 97 ILE A O 1
ATOM 752 N N . PRO A 1 100 ? 1.543 58.481 13.178 1.00 15.55 99 PRO A N 1
ATOM 753 C CA . PRO A 1 100 ? 1.190 59.882 13.002 1.00 16.30 99 PRO A CA 1
ATOM 754 C C . PRO A 1 100 ? 2.050 60.776 13.900 1.00 14.23 99 PRO A C 1
ATOM 755 O O . PRO A 1 100 ? 2.732 60.264 14.772 1.00 13.52 99 PRO A O 1
ATOM 759 N N . GLU A 1 101 ? 1.999 62.092 13.687 1.00 14.53 100 GLU A N 1
ATOM 760 C CA . GLU A 1 101 ? 2.738 63.006 14.504 1.00 15.12 100 GLU A CA 1
ATOM 761 C C . GLU A 1 101 ? 2.294 62.856 15.965 1.00 16.90 100 GLU A C 1
ATOM 762 O O . GLU A 1 101 ? 1.090 62.770 16.237 1.00 17.25 100 GLU A O 1
ATOM 768 N N . GLY A 1 102 ? 3.267 62.854 16.869 1.00 14.48 101 GLY A N 1
ATOM 769 C CA . GLY A 1 102 ? 3.005 62.749 18.308 1.00 14.93 101 GLY A CA 1
ATOM 770 C C . GLY A 1 102 ? 2.604 61.363 18.800 1.00 14.99 101 GLY A C 1
ATOM 771 O O . GLY A 1 102 ? 2.049 61.227 19.915 1.00 16.38 101 GLY A O 1
ATOM 772 N N . TYR A 1 103 ? 2.966 60.342 18.032 1.00 14.84 102 TYR A N 1
ATOM 773 C CA . TYR A 1 103 ? 2.666 58.952 18.370 1.00 13.21 102 TYR A CA 1
ATOM 774 C C . TYR A 1 103 ? 3.654 58.521 19.447 1.00 15.56 102 TYR A C 1
ATOM 775 O O . TYR A 1 103 ? 4.879 58.743 19.301 1.00 14.59 102 TYR A O 1
ATOM 784 N N . THR A 1 104 ? 3.133 57.921 20.528 1.00 14.59 103 THR A N 1
ATOM 785 C CA . THR A 1 104 ? 3.981 57.484 21.659 1.00 14.22 103 THR A CA 1
ATOM 786 C C . THR A 1 104 ? 3.793 56.002 22.094 1.00 14.43 103 THR A C 1
ATOM 787 O O . THR A 1 104 ? 3.967 55.629 23.273 1.00 15.12 103 THR A O 1
ATOM 791 N N . GLY A 1 105 ? 3.437 55.154 21.143 1.00 17.17 104 GLY A N 1
ATOM 792 C CA . GLY A 1 105 ? 3.301 53.726 21.393 1.00 16.09 104 GLY A CA 1
ATOM 793 C C . GLY A 1 105 ? 4.679 53.088 21.517 1.00 15.54 104 GLY A C 1
ATOM 794 O O . GLY A 1 105 ? 5.692 53.774 21.384 1.00 15.80 104 GLY A O 1
ATOM 795 N N . ARG A 1 106 ? 4.717 51.789 21.748 1.00 15.50 105 ARG A N 1
ATOM 796 C CA . ARG A 1 106 ? 5.979 51.085 21.923 1.00 16.51 105 ARG A CA 1
ATOM 797 C C . ARG A 1 106 ? 6.135 49.946 20.942 1.00 16.63 105 ARG A C 1
ATOM 798 O O . ARG A 1 106 ? 5.147 49.399 20.455 1.00 18.22 105 ARG A O 1
ATOM 806 N N . TRP A 1 107 ? 7.391 49.608 20.676 1.00 15.55 106 TRP A N 1
ATOM 807 C CA . TRP A 1 107 ? 7.779 48.483 19.871 1.00 15.15 106 TRP A CA 1
ATOM 808 C C . TRP A 1 107 ? 8.147 47.303 20.781 1.00 14.55 106 TRP A C 1
ATOM 809 O O . TRP A 1 107 ? 8.779 47.492 21.803 1.00 14.83 106 TRP A O 1
ATOM 820 N N . GLU A 1 108 ? 7.689 46.100 20.417 1.00 15.38 107 GLU A N 1
ATOM 821 C CA . GLU A 1 108 ? 8.076 44.867 21.077 1.00 15.00 107 GLU A CA 1
ATOM 822 C C . GLU A 1 108 ? 8.629 43.970 19.974 1.00 16.41 107 GLU A C 1
ATOM 823 O O . GLU A 1 108 ? 7.875 43.521 19.099 1.00 14.48 107 GLU A O 1
ATOM 829 N N . VAL A 1 109 ? 9.924 43.684 20.040 1.00 14.43 108 VAL A N 1
ATOM 830 C CA . VAL A 1 109 ? 10.666 42.884 19.027 1.00 12.22 108 VAL A CA 1
ATOM 831 C C . VAL A 1 109 ? 11.104 41.580 19.712 1.00 12.70 108 VAL A C 1
ATOM 832 O O . VAL A 1 109 ? 11.999 41.584 20.550 1.00 16.35 108 VAL A O 1
ATOM 836 N N . ASP A 1 110 ? 10.403 40.473 19.426 1.00 14.41 109 ASP A N 1
ATOM 837 C CA . ASP A 1 110 ? 10.731 39.191 20.053 1.00 15.12 109 ASP A CA 1
ATOM 838 C C . ASP A 1 110 ? 12.080 38.613 19.596 1.00 15.57 109 ASP A C 1
ATOM 839 O O . ASP A 1 110 ? 12.796 37.945 20.363 1.00 15.17 109 ASP A O 1
ATOM 844 N N . ARG A 1 111 ? 12.407 38.848 18.338 1.00 15.71 110 ARG A N 1
ATOM 845 C CA . ARG A 1 111 ? 13.583 38.273 17.734 1.00 13.95 110 ARG A CA 1
ATOM 846 C C . ARG A 1 111 ? 14.409 39.246 16.900 1.00 13.61 110 ARG A C 1
ATOM 847 O O . ARG A 1 111 ? 15.550 39.526 17.240 1.00 14.25 110 ARG A O 1
ATOM 855 N N . HIS A 1 112 ? 13.836 39.749 15.816 1.00 14.76 111 HIS A N 1
ATOM 856 C CA A HIS A 1 112 ? 14.575 40.564 14.851 0.50 12.81 111 HIS A CA 1
ATOM 857 C CA B HIS A 1 112 ? 14.556 40.617 14.891 0.50 14.02 111 HIS A CA 1
ATOM 858 C C . HIS A 1 112 ? 13.576 41.173 13.869 1.00 13.91 111 HIS A C 1
ATOM 859 O O . HIS A 1 112 ? 12.588 40.494 13.471 1.00 14.37 111 HIS A O 1
ATOM 872 N N . VAL A 1 113 ? 13.812 42.430 13.485 1.00 13.63 112 VAL A N 1
ATOM 873 C CA . VAL A 1 113 ? 12.940 43.101 12.509 1.00 14.52 112 VAL A CA 1
ATOM 874 C C . VAL A 1 113 ? 13.745 44.106 11.702 1.00 13.09 112 VAL A C 1
ATOM 875 O O . VAL A 1 113 ? 14.672 44.686 12.225 1.00 15.47 112 VAL A O 1
ATOM 879 N N . LYS A 1 114 ? 13.329 44.286 10.446 1.00 14.37 113 LYS A N 1
ATOM 880 C CA . LYS A 1 114 ? 13.929 45.266 9.544 1.00 14.45 113 LYS A CA 1
ATOM 881 C C . LYS A 1 114 ? 12.780 45.971 8.831 1.00 15.34 113 LYS A C 1
ATOM 882 O O . LYS A 1 114 ? 11.782 45.325 8.440 1.00 16.05 113 LYS A O 1
ATOM 888 N N . LYS A 1 115 ? 12.967 47.267 8.620 1.00 15.71 114 LYS A N 1
ATOM 889 C CA . LYS A 1 115 ? 11.946 48.066 7.923 1.00 14.64 114 LYS A CA 1
ATOM 890 C C . LYS A 1 115 ? 12.607 49.069 7.010 1.00 14.58 114 LYS A C 1
ATOM 891 O O . LYS A 1 115 ? 13.765 49.461 7.229 1.00 15.22 114 LYS A O 1
ATOM 897 N N . ILE A 1 116 ? 11.832 49.503 6.026 1.00 15.07 115 ILE A N 1
ATOM 898 C CA . ILE A 1 116 ? 12.138 50.724 5.299 1.00 16.48 115 ILE A CA 1
ATOM 899 C C . ILE A 1 116 ? 11.385 51.829 6.066 1.00 15.52 115 ILE A C 1
ATOM 900 O O . ILE A 1 116 ? 10.239 51.632 6.517 1.00 16.97 115 ILE A O 1
ATOM 905 N N . TYR A 1 117 ? 12.021 52.985 6.276 1.00 15.60 116 TYR A N 1
ATOM 906 C CA . TYR A 1 117 ? 11.355 54.135 6.888 1.00 14.41 116 TYR A CA 1
ATOM 907 C C . TYR A 1 117 ? 11.377 55.320 5.908 1.00 15.61 116 TYR A C 1
ATOM 908 O O . TYR A 1 117 ? 12.261 55.432 5.071 1.00 14.61 116 TYR A O 1
ATOM 917 N N . PHE A 1 118 ? 10.384 56.192 6.051 1.00 14.73 117 PHE A N 1
ATOM 918 C CA . PHE A 1 118 ? 10.281 57.461 5.329 1.00 16.35 117 PHE A CA 1
ATOM 919 C C . PHE A 1 118 ? 9.712 58.453 6.343 1.00 16.82 117 PHE A C 1
ATOM 920 O O . PHE A 1 118 ? 8.532 58.323 6.785 1.00 16.54 117 PHE A O 1
ATOM 928 N N . VAL A 1 119 ? 10.553 59.435 6.686 1.00 16.67 118 VAL A N 1
ATOM 929 C CA . VAL A 1 119 ? 10.241 60.429 7.701 1.00 14.85 118 VAL A CA 1
ATOM 930 C C . VAL A 1 119 ? 10.135 61.809 7.088 1.00 15.85 118 VAL A C 1
ATOM 931 O O . VAL A 1 119 ? 10.995 62.186 6.283 1.00 16.56 118 VAL A O 1
ATOM 935 N N . THR A 1 120 ? 9.085 62.547 7.483 1.00 15.15 119 THR A N 1
ATOM 936 C CA A THR A 1 120 ? 8.849 63.945 7.072 0.50 17.34 119 THR A CA 1
ATOM 937 C CA B THR A 1 120 ? 8.906 63.932 7.056 0.50 16.06 119 THR A CA 1
ATOM 938 C C . THR A 1 120 ? 8.676 64.797 8.310 1.00 17.90 119 THR A C 1
ATOM 939 O O . THR A 1 120 ? 7.714 64.588 9.064 1.00 16.53 119 THR A O 1
ATOM 946 N N . HIS A 1 121 ? 9.615 65.736 8.528 1.00 17.95 120 HIS A N 1
ATOM 947 C CA . HIS A 1 121 ? 9.574 66.644 9.701 1.00 16.87 120 HIS A CA 1
ATOM 948 C C . HIS A 1 121 ? 8.632 67.769 9.412 1.00 18.15 120 HIS A C 1
ATOM 949 O O . HIS A 1 121 ? 8.622 68.282 8.288 1.00 20.64 120 HIS A O 1
ATOM 956 N N . LEU A 1 122 ? 7.823 68.127 10.413 1.00 17.97 121 LEU A N 1
ATOM 957 C CA . LEU A 1 122 ? 6.824 69.163 10.269 1.00 19.50 121 LEU A CA 1
ATOM 958 C C . LEU A 1 122 ? 7.351 70.428 10.901 1.00 20.99 121 LEU A C 1
ATOM 959 O O . LEU A 1 122 ? 6.867 71.458 10.520 1.00 30.54 121 LEU A O 1
ATOM 964 N N . GLN B 1 4 ? -9.657 60.254 8.367 1.00 29.91 3 GLN B N 1
ATOM 965 C CA . GLN B 1 4 ? -9.141 60.948 9.601 1.00 28.82 3 GLN B CA 1
ATOM 966 C C . GLN B 1 4 ? -8.325 59.984 10.500 1.00 29.11 3 GLN B C 1
ATOM 967 O O . GLN B 1 4 ? -8.518 58.758 10.449 1.00 32.31 3 GLN B O 1
ATOM 970 N N . HIS B 1 5 ? -7.415 60.540 11.305 1.00 27.41 4 HIS B N 1
ATOM 971 C CA . HIS B 1 5 ? -6.573 59.740 12.215 1.00 26.49 4 HIS B CA 1
ATOM 972 C C . HIS B 1 5 ? -6.416 60.463 13.554 1.00 27.29 4 HIS B C 1
ATOM 973 O O . HIS B 1 5 ? -6.788 61.629 13.684 1.00 27.51 4 HIS B O 1
ATOM 980 N N . ASP B 1 6 ? -5.882 59.741 14.542 1.00 26.23 5 ASP B N 1
ATOM 981 C CA . ASP B 1 6 ? -5.597 60.267 15.889 1.00 25.03 5 ASP B CA 1
ATOM 982 C C . ASP B 1 6 ? -4.122 59.974 16.198 1.00 21.62 5 ASP B C 1
ATOM 983 O O . ASP B 1 6 ? -3.622 58.912 15.839 1.00 19.05 5 ASP B O 1
ATOM 988 N N . LYS B 1 7 ? -3.451 60.892 16.901 1.00 20.68 6 LYS B N 1
ATOM 989 C CA . LYS B 1 7 ? -2.033 60.737 17.209 1.00 21.06 6 LYS B CA 1
ATOM 990 C C . LYS B 1 7 ? -1.667 59.457 17.966 1.00 21.50 6 LYS B C 1
ATOM 991 O O . LYS B 1 7 ? -0.533 59.002 17.850 1.00 22.38 6 LYS B O 1
ATOM 996 N N . SER B 1 8 ? -2.588 58.898 18.757 1.00 18.48 7 SER B N 1
ATOM 997 C CA . SER B 1 8 ? -2.258 57.693 19.556 1.00 20.22 7 SER B CA 1
ATOM 998 C C . SER B 1 8 ? -2.773 56.354 18.965 1.00 17.91 7 SER B C 1
ATOM 999 O O . SER B 1 8 ? -2.858 55.347 19.679 1.00 17.34 7 SER B O 1
ATOM 1002 N N . ARG B 1 9 ? -3.151 56.356 17.685 1.00 15.99 8 ARG B N 1
ATOM 1003 C CA . ARG B 1 9 ? -3.610 55.157 17.004 1.00 15.72 8 ARG B CA 1
ATOM 1004 C C . ARG B 1 9 ? -2.738 54.965 15.735 1.00 15.62 8 ARG B C 1
ATOM 1005 O O . ARG B 1 9 ? -2.677 55.831 14.848 1.00 15.16 8 ARG B O 1
ATOM 1013 N N . LEU B 1 10 ? -2.035 53.840 15.695 1.00 13.78 9 LEU B N 1
ATOM 1014 C CA . LEU B 1 10 ? -1.271 53.454 14.526 1.00 15.28 9 LEU B CA 1
ATOM 1015 C C . LEU B 1 10 ? -2.189 53.385 13.295 1.00 17.19 9 LEU B C 1
ATOM 1016 O O . LEU B 1 10 ? -3.334 52.920 13.386 1.00 15.27 9 LEU B O 1
ATOM 1021 N N . VAL B 1 11 ? -1.695 53.885 12.170 1.00 15.91 10 VAL B N 1
ATOM 1022 C CA . VAL B 1 11 ? -2.446 53.879 10.932 1.00 14.03 10 VAL B CA 1
ATOM 1023 C C . VAL B 1 11 ? -1.857 52.808 10.012 1.00 17.90 10 VAL B C 1
ATOM 1024 O O . VAL B 1 11 ? -0.791 52.973 9.509 1.00 17.83 10 VAL B O 1
ATOM 1028 N N . ARG B 1 12 ? -2.607 51.743 9.768 1.00 16.31 11 ARG B N 1
ATOM 1029 C CA . ARG B 1 12 ? -2.139 50.635 8.924 1.00 17.53 11 ARG B CA 1
ATOM 1030 C C . ARG B 1 12 ? -2.654 50.857 7.517 1.00 19.20 11 ARG B C 1
ATOM 1031 O O . ARG B 1 12 ? -3.808 51.255 7.342 1.00 20.86 11 ARG B O 1
ATOM 1039 N N . ILE B 1 13 ? -1.800 50.616 6.519 1.00 14.67 12 ILE B N 1
ATOM 1040 C CA A ILE B 1 13 ? -2.180 50.821 5.129 0.50 16.01 12 ILE B CA 1
ATOM 1041 C CA B ILE B 1 13 ? -2.144 50.803 5.108 0.50 14.80 12 ILE B CA 1
ATOM 1042 C C . ILE B 1 13 ? -2.779 49.505 4.616 1.00 17.32 12 ILE B C 1
ATOM 1043 O O . ILE B 1 13 ? -2.111 48.458 4.606 1.00 17.10 12 ILE B O 1
ATOM 1052 N N . ASP B 1 14 ? -4.055 49.564 4.243 1.00 16.89 13 ASP B N 1
ATOM 1053 C CA . ASP B 1 14 ? -4.740 48.394 3.722 1.00 18.55 13 ASP B CA 1
ATOM 1054 C C . ASP B 1 14 ? -4.292 48.133 2.294 1.00 17.42 13 ASP B C 1
ATOM 1055 O O . ASP B 1 14 ? -4.557 48.928 1.394 1.00 18.90 13 ASP B O 1
ATOM 1060 N N . THR B 1 15 ? -3.585 47.024 2.092 1.00 16.03 14 THR B N 1
ATOM 1061 C CA . THR B 1 15 ? -3.153 46.621 0.752 1.00 16.24 14 THR B CA 1
ATOM 1062 C C . THR B 1 15 ? -4.099 45.520 0.140 1.00 19.55 14 THR B C 1
ATOM 1063 O O . THR B 1 15 ? -3.722 44.840 -0.825 1.00 20.31 14 THR B O 1
ATOM 1067 N N . GLY B 1 16 ? -5.279 45.345 0.726 1.00 19.35 15 GLY B N 1
ATOM 1068 C CA . GLY B 1 16 ? -6.290 44.440 0.219 1.00 18.97 15 GLY B CA 1
ATOM 1069 C C . GLY B 1 16 ? -7.084 45.122 -0.904 1.00 20.22 15 GLY B C 1
ATOM 1070 O O . GLY B 1 16 ? -6.652 46.139 -1.468 1.00 20.06 15 GLY B O 1
ATOM 1071 N N . PRO B 1 17 ? -8.244 44.553 -1.231 1.00 18.65 16 PRO B N 1
ATOM 1072 C CA . PRO B 1 17 ? -9.068 45.094 -2.338 1.00 19.13 16 PRO B CA 1
ATOM 1073 C C . PRO B 1 17 ? -9.365 46.575 -2.177 1.00 21.89 16 PRO B C 1
ATOM 1074 O O . PRO B 1 17 ? -9.647 47.018 -1.063 1.00 21.27 16 PRO B O 1
ATOM 1086 N N . ILE B 1 19 ? -11.148 49.836 -1.868 1.00 27.33 18 ILE B N 1
ATOM 1087 C CA A ILE B 1 19 ? -12.488 50.215 -1.437 0.50 29.42 18 ILE B CA 1
ATOM 1088 C CA B ILE B 1 19 ? -12.467 50.229 -1.396 0.50 28.63 18 ILE B CA 1
ATOM 1089 C C . ILE B 1 19 ? -12.777 51.644 -1.912 1.00 27.46 18 ILE B C 1
ATOM 1090 O O . ILE B 1 19 ? -12.069 52.594 -1.562 1.00 24.19 18 ILE B O 1
ATOM 1099 N N . ASN B 1 20 ? -13.805 51.756 -2.754 1.00 27.96 19 ASN B N 1
ATOM 1100 C CA . ASN B 1 20 ? -14.291 53.011 -3.325 1.00 27.76 19 ASN B CA 1
ATOM 1101 C C . ASN B 1 20 ? -13.157 53.822 -3.983 1.00 22.53 19 ASN B C 1
ATOM 1102 O O . ASN B 1 20 ? -12.892 54.983 -3.621 1.00 21.75 19 ASN B O 1
ATOM 1107 N N . PRO B 1 21 ? -12.417 53.167 -4.912 1.00 17.03 20 PRO B N 1
ATOM 1108 C CA . PRO B 1 21 ? -11.300 53.958 -5.446 1.00 15.15 20 PRO B CA 1
ATOM 1109 C C . PRO B 1 21 ? -11.725 55.109 -6.329 1.00 14.09 20 PRO B C 1
ATOM 1110 O O . PRO B 1 21 ? -12.811 55.083 -6.927 1.00 15.30 20 PRO B O 1
ATOM 1114 N N . VAL B 1 22 ? -10.862 56.112 -6.389 1.00 14.97 21 VAL B N 1
ATOM 1115 C CA . VAL B 1 22 ? -11.096 57.250 -7.257 1.00 14.37 21 VAL B CA 1
ATOM 1116 C C . VAL B 1 22 ? -10.410 56.987 -8.604 1.00 14.42 21 VAL B C 1
ATOM 1117 O O . VAL B 1 22 ? -9.223 56.599 -8.627 1.00 17.38 21 VAL B O 1
ATOM 1121 N N . ALA B 1 23 ? -11.140 57.191 -9.706 1.00 14.34 22 ALA B N 1
ATOM 1122 C CA . ALA B 1 23 ? -10.600 56.986 -11.035 1.00 15.39 22 ALA B CA 1
ATOM 1123 C C . ALA B 1 23 ? -9.750 58.192 -11.448 1.00 17.51 22 ALA B C 1
ATOM 1124 O O . ALA B 1 23 ? -10.024 59.347 -11.087 1.00 17.99 22 ALA B O 1
ATOM 1126 N N . GLY B 1 24 ? -8.707 57.919 -12.210 1.00 16.93 23 GLY B N 1
ATOM 1127 C CA . GLY B 1 24 ? -7.842 58.989 -12.712 1.00 17.81 23 GLY B CA 1
ATOM 1128 C C . GLY B 1 24 ? -7.181 58.583 -14.010 1.00 19.22 23 GLY B C 1
ATOM 1129 O O . GLY B 1 24 ? -7.284 57.426 -14.437 1.00 17.58 23 GLY B O 1
ATOM 1130 N N . LYS B 1 25 ? -6.519 59.553 -14.634 1.00 17.32 24 LYS B N 1
ATOM 1131 C CA A LYS B 1 25 ? -5.815 59.359 -15.901 0.50 17.17 24 LYS B CA 1
ATOM 1132 C CA B LYS B 1 25 ? -5.783 59.296 -15.863 0.50 17.73 24 LYS B CA 1
ATOM 1133 C C . LYS B 1 25 ? -4.492 60.122 -15.839 1.00 17.63 24 LYS B C 1
ATOM 1134 O O . LYS B 1 25 ? -4.379 61.078 -15.064 1.00 19.72 24 LYS B O 1
ATOM 1139 N N . PRO B 1 26 ? -3.477 59.690 -16.628 1.00 16.95 25 PRO B N 1
ATOM 1140 C CA . PRO B 1 26 ? -2.237 60.475 -16.623 1.00 16.99 25 PRO B CA 1
ATOM 1141 C C . PRO B 1 26 ? -2.424 61.905 -17.146 1.00 17.45 25 PRO B C 1
ATOM 1142 O O . PRO B 1 26 ? -3.211 62.130 -18.065 1.00 16.66 25 PRO B O 1
ATOM 1146 N N . SER B 1 27 ? -1.692 62.853 -16.541 1.00 18.45 26 SER B N 1
ATOM 1147 C CA . SER B 1 27 ? -1.614 64.235 -17.009 1.00 21.32 26 SER B CA 1
ATOM 1148 C C . SER B 1 27 ? -0.836 64.339 -18.326 1.00 19.43 26 SER B C 1
ATOM 1149 O O . SER B 1 27 ? -1.138 65.182 -19.127 1.00 23.21 26 SER B O 1
ATOM 1152 N N . ARG B 1 28 ? 0.160 63.465 -18.512 1.00 16.80 27 ARG B N 1
ATOM 1153 C CA . ARG B 1 28 ? 1.018 63.439 -19.687 1.00 18.72 27 ARG B CA 1
ATOM 1154 C C . ARG B 1 28 ? 1.077 62.040 -20.272 1.00 17.46 27 ARG B C 1
ATOM 1155 O O . ARG B 1 28 ? 2.119 61.380 -20.216 1.00 15.76 27 ARG B O 1
ATOM 1163 N N . PRO B 1 29 ? -0.042 61.593 -20.870 1.00 15.11 28 PRO B N 1
ATOM 1164 C CA . PRO B 1 29 ? -0.018 60.266 -21.465 1.00 15.90 28 PRO B CA 1
ATOM 1165 C C . PRO B 1 29 ? 0.968 60.187 -22.640 1.00 13.81 28 PRO B C 1
ATOM 1166 O O . PRO B 1 29 ? 1.172 61.169 -23.349 1.00 16.04 28 PRO B O 1
ATOM 1170 N N . ILE B 1 30 ? 1.585 59.029 -22.819 1.00 12.90 29 ILE B N 1
ATOM 1171 C CA . ILE B 1 30 ? 2.500 58.781 -23.936 1.00 17.27 29 ILE B CA 1
ATOM 1172 C C . ILE B 1 30 ? 1.846 57.804 -24.928 1.00 18.38 29 ILE B C 1
ATOM 1173 O O . ILE B 1 30 ? 1.725 58.115 -26.124 1.00 19.54 29 ILE B O 1
ATOM 1178 N N . ALA B 1 31 ? 1.455 56.634 -24.441 1.00 16.57 30 ALA B N 1
ATOM 1179 C CA . ALA B 1 31 ? 0.819 55.619 -25.242 1.00 16.12 30 ALA B CA 1
ATOM 1180 C C . ALA B 1 31 ? -0.022 54.649 -24.397 1.00 16.86 30 ALA B C 1
ATOM 1181 O O . ALA B 1 31 ? 0.168 54.525 -23.172 1.00 16.49 30 ALA B O 1
ATOM 1183 N N . GLY B 1 32 ? -0.991 53.982 -25.044 1.00 17.73 31 GLY B N 1
ATOM 1184 C CA . GLY B 1 32 ? -1.765 52.921 -24.374 1.00 18.52 31 GLY B CA 1
ATOM 1185 C C . GLY B 1 32 ? -2.948 53.200 -23.458 1.00 19.28 31 GLY B C 1
ATOM 1186 O O . GLY B 1 32 ? -3.544 52.262 -22.916 1.00 20.14 31 GLY B O 1
ATOM 1187 N N . ASP B 1 33 ? -3.325 54.457 -23.291 1.00 21.14 32 ASP B N 1
ATOM 1188 C CA . ASP B 1 33 ? -4.488 54.800 -22.448 1.00 20.87 32 ASP B CA 1
ATOM 1189 C C . ASP B 1 33 ? -4.479 54.156 -21.039 1.00 19.66 32 ASP B C 1
ATOM 1190 O O . ASP B 1 33 ? -5.402 53.460 -20.628 1.00 17.72 32 ASP B O 1
ATOM 1195 N N . ALA B 1 34 ? -3.366 54.332 -20.344 1.00 18.75 33 ALA B N 1
ATOM 1196 C CA . ALA B 1 34 ? -3.269 53.905 -18.942 1.00 17.58 33 ALA B CA 1
ATOM 1197 C C . ALA B 1 34 ? -4.398 54.561 -18.130 1.00 15.82 33 ALA B C 1
ATOM 1198 O O . ALA B 1 34 ? -4.719 55.726 -18.321 1.00 17.63 33 ALA B O 1
ATOM 1200 N N . SER B 1 35 ? -5.013 53.781 -17.245 1.00 14.97 34 SER B N 1
ATOM 1201 C CA . SER B 1 35 ? -6.112 54.182 -16.404 1.00 13.05 34 SER B CA 1
ATOM 1202 C C . SER B 1 35 ? -5.729 53.919 -14.945 1.00 14.38 34 SER B C 1
ATOM 1203 O O . SER B 1 35 ? -5.256 52.813 -14.626 1.00 13.55 34 SER B O 1
ATOM 1206 N N . PHE B 1 36 ? -5.938 54.930 -14.076 1.00 14.20 35 PHE B N 1
ATOM 1207 C CA . PHE B 1 36 ? -5.534 54.835 -12.663 1.00 14.24 35 PHE B CA 1
ATOM 1208 C C . PHE B 1 36 ? -6.716 54.653 -11.697 1.00 13.15 35 PHE B C 1
ATOM 1209 O O . PHE B 1 36 ? -7.841 55.090 -11.985 1.00 13.96 35 PHE B O 1
ATOM 1217 N N . ARG B 1 37 ? -6.453 53.998 -10.570 1.00 12.03 36 ARG B N 1
ATOM 1218 C CA . ARG B 1 37 ? -7.356 53.944 -9.409 1.00 14.86 36 ARG B CA 1
ATOM 1219 C C . ARG B 1 37 ? -6.517 54.266 -8.164 1.00 15.94 36 ARG B C 1
ATOM 1220 O O . ARG B 1 37 ? -5.393 53.749 -8.038 1.00 15.15 36 ARG B O 1
ATOM 1228 N N . THR B 1 38 ? -7.057 55.119 -7.278 1.00 14.72 37 THR B N 1
ATOM 1229 C CA . THR B 1 38 ? -6.364 55.519 -6.047 1.00 16.55 37 THR B CA 1
ATOM 1230 C C . THR B 1 38 ? -7.293 55.388 -4.844 1.00 15.69 37 THR B C 1
ATOM 1231 O O . THR B 1 38 ? -8.507 55.732 -4.915 1.00 15.37 37 THR B O 1
ATOM 1235 N N . VAL B 1 39 ? -6.738 54.897 -3.737 1.00 15.63 38 VAL B N 1
ATOM 1236 C CA . VAL B 1 39 ? -7.407 54.922 -2.444 1.00 16.69 38 VAL B CA 1
ATOM 1237 C C . VAL B 1 39 ? -6.450 55.612 -1.447 1.00 15.90 38 VAL B C 1
ATOM 1238 O O . VAL B 1 39 ? -5.366 55.085 -1.160 1.00 15.70 38 VAL B O 1
ATOM 1242 N N . THR B 1 40 ? -6.896 56.726 -0.879 1.00 17.90 39 THR B N 1
ATOM 1243 C CA . THR B 1 40 ? -6.149 57.468 0.150 1.00 17.99 39 THR B CA 1
ATOM 1244 C C . THR B 1 40 ? -6.276 56.777 1.510 1.00 16.32 39 THR B C 1
ATOM 1245 O O . THR B 1 40 ? -7.388 56.449 1.937 1.00 18.79 39 THR B O 1
ATOM 1249 N N . ALA B 1 41 ? -5.136 56.508 2.141 1.00 16.47 40 ALA B N 1
ATOM 1250 C CA . ALA B 1 41 ? -5.036 55.856 3.462 1.00 16.78 40 ALA B CA 1
ATOM 1251 C C . ALA B 1 41 ? -4.801 56.823 4.607 1.00 16.85 40 ALA B C 1
ATOM 1252 O O . ALA B 1 41 ? -5.137 56.524 5.767 1.00 15.44 40 ALA B O 1
ATOM 1254 N N . PHE B 1 42 ? -4.194 57.965 4.283 1.00 13.84 41 PHE B N 1
ATOM 1255 C CA . PHE B 1 42 ? -3.717 58.915 5.297 1.00 14.22 41 PHE B CA 1
ATOM 1256 C C . PHE B 1 42 ? -3.471 60.298 4.729 1.00 13.56 41 PHE B C 1
ATOM 1257 O O . PHE B 1 42 ? -3.007 60.427 3.583 1.00 15.75 41 PHE B O 1
ATOM 1265 N N . GLU B 1 43 ? -3.855 61.300 5.511 1.00 14.01 42 GLU B N 1
ATOM 1266 C CA A GLU B 1 43 ? -3.620 62.707 5.196 0.50 13.99 42 GLU B CA 1
ATOM 1267 C CA B GLU B 1 43 ? -3.552 62.691 5.190 0.50 15.87 42 GLU B CA 1
ATOM 1268 C C . GLU B 1 43 ? -3.119 63.356 6.489 1.00 15.43 42 GLU B C 1
ATOM 1269 O O . GLU B 1 43 ? -3.768 63.206 7.507 1.00 16.86 42 GLU B O 1
ATOM 1280 N N . GLY B 1 44 ? -1.984 64.065 6.448 1.00 16.35 43 GLY B N 1
ATOM 1281 C CA . GLY B 1 44 ? -1.430 64.731 7.620 1.00 15.45 43 GLY B CA 1
ATOM 1282 C C . GLY B 1 44 ? -0.628 65.962 7.267 1.00 20.19 43 GLY B C 1
ATOM 1283 O O . GLY B 1 44 ? -0.510 66.336 6.105 1.00 17.04 43 GLY B O 1
ATOM 1284 N N . GLY B 1 45 ? -0.144 66.623 8.312 1.00 21.36 44 GLY B N 1
ATOM 1285 C CA . GLY B 1 45 ? 0.610 67.878 8.184 1.00 25.62 44 GLY B CA 1
ATOM 1286 C C . GLY B 1 45 ? -0.147 69.010 7.493 1.00 27.80 44 GLY B C 1
ATOM 1287 O O . GLY B 1 45 ? 0.447 69.762 6.713 1.00 27.86 44 GLY B O 1
ATOM 1288 N N . GLN B 1 46 ? -1.456 69.097 7.742 1.00 28.01 45 GLN B N 1
ATOM 1289 C CA . GLN B 1 46 ? -2.326 70.135 7.192 1.00 29.07 45 GLN B CA 1
ATOM 1290 C C . GLN B 1 46 ? -2.187 70.295 5.663 1.00 29.85 45 GLN B C 1
ATOM 1291 O O . GLN B 1 46 ? -1.968 71.397 5.154 1.00 26.69 45 GLN B O 1
ATOM 1294 N N . GLY B 1 47 ? -2.289 69.173 4.958 1.00 28.85 46 GLY B N 1
ATOM 1295 C CA . GLY B 1 47 ? -2.156 69.116 3.484 1.00 30.00 46 GLY B CA 1
ATOM 1296 C C . GLY B 1 47 ? -0.788 68.681 2.959 1.00 27.90 46 GLY B C 1
ATOM 1297 O O . GLY B 1 47 ? -0.656 68.325 1.784 1.00 31.79 46 GLY B O 1
ATOM 1298 N N . LYS B 1 48 ? 0.215 68.674 3.821 1.00 26.24 47 LYS B N 1
ATOM 1299 C CA . LYS B 1 48 ? 1.575 68.377 3.429 1.00 27.62 47 LYS B CA 1
ATOM 1300 C C . LYS B 1 48 ? 1.833 66.930 3.042 1.00 22.99 47 LYS B C 1
ATOM 1301 O O . LYS B 1 48 ? 2.570 66.694 2.100 1.00 24.56 47 LYS B O 1
ATOM 1306 N N . VAL B 1 49 ? 1.231 65.996 3.768 1.00 20.10 48 VAL B N 1
ATOM 1307 C CA . VAL B 1 49 ? 1.487 64.583 3.587 1.00 16.91 48 VAL B CA 1
ATOM 1308 C C . VAL B 1 49 ? 0.238 63.789 3.192 1.00 16.83 48 VAL B C 1
ATOM 1309 O O . VAL B 1 49 ? -0.823 64.001 3.757 1.00 14.64 48 VAL B O 1
ATOM 1313 N N . GLU B 1 50 ? 0.394 62.914 2.205 1.00 16.51 49 GLU B N 1
ATOM 1314 C CA A GLU B 1 50 ? -0.671 62.009 1.788 0.50 16.17 49 GLU B CA 1
ATOM 1315 C CA B GLU B 1 50 ? -0.678 61.995 1.790 0.50 15.84 49 GLU B CA 1
ATOM 1316 C C . GLU B 1 50 ? -0.097 60.640 1.455 1.00 15.02 49 GLU B C 1
ATOM 1317 O O . GLU B 1 50 ? 0.959 60.554 0.890 1.00 17.43 49 GLU B O 1
ATOM 1328 N N . SER B 1 51 ? -0.833 59.592 1.811 1.00 15.01 50 SER B N 1
ATOM 1329 C CA . SER B 1 51 ? -0.366 58.235 1.542 1.00 14.64 50 SER B CA 1
ATOM 1330 C C . SER B 1 51 ? -1.571 57.369 1.220 1.00 14.24 50 SER B C 1
ATOM 1331 O O . SER B 1 51 ? -2.680 57.623 1.652 1.00 16.64 50 SER B O 1
ATOM 1334 N N . GLY B 1 52 ? -1.317 56.352 0.426 1.00 14.04 51 GLY B N 1
ATOM 1335 C CA . GLY B 1 52 ? -2.370 55.427 0.004 1.00 15.50 51 GLY B CA 1
ATOM 1336 C C . GLY B 1 52 ? -1.849 54.392 -0.985 1.00 15.30 51 GLY B C 1
ATOM 1337 O O . GLY B 1 52 ? -0.647 54.086 -1.026 1.00 15.03 51 GLY B O 1
ATOM 1338 N N . VAL B 1 53 ? -2.785 53.870 -1.768 1.00 15.72 52 VAL B N 1
ATOM 1339 C CA . VAL B 1 53 ? -2.532 52.812 -2.762 1.00 16.73 52 VAL B CA 1
ATOM 1340 C C . VAL B 1 53 ? -2.978 53.298 -4.134 1.00 15.97 52 VAL B C 1
ATOM 1341 O O . VAL B 1 53 ? -4.021 53.979 -4.256 1.00 15.16 52 VAL B O 1
ATOM 1345 N N . TRP B 1 54 ? -2.176 52.994 -5.140 1.00 13.09 53 TRP B N 1
ATOM 1346 C CA . TRP B 1 54 ? -2.416 53.435 -6.515 1.00 13.81 53 TRP B CA 1
ATOM 1347 C C . TRP B 1 54 ? -2.168 52.300 -7.465 1.00 15.63 53 TRP B C 1
ATOM 1348 O O . TRP B 1 54 ? -1.301 51.473 -7.211 1.00 15.98 53 TRP B O 1
ATOM 1359 N N . GLU B 1 55 ? -2.953 52.247 -8.523 1.00 13.81 54 GLU B N 1
ATOM 1360 C CA A GLU B 1 55 ? -2.885 51.211 -9.548 0.50 13.92 54 GLU B CA 1
ATOM 1361 C CA B GLU B 1 55 ? -2.713 51.260 -9.561 0.50 14.06 54 GLU B CA 1
ATOM 1362 C C . GLU B 1 55 ? -2.900 51.870 -10.936 1.00 13.56 54 GLU B C 1
ATOM 1363 O O . GLU B 1 55 ? -3.643 52.852 -11.127 1.00 13.63 54 GLU B O 1
ATOM 1374 N N . SER B 1 56 ? -2.206 51.267 -11.902 1.00 14.73 55 SER B N 1
ATOM 1375 C CA . SER B 1 56 ? -2.305 51.646 -13.294 1.00 14.09 55 SER B CA 1
ATOM 1376 C C . SER B 1 56 ? -2.429 50.382 -14.164 1.00 15.31 55 SER B C 1
ATOM 1377 O O . SER B 1 56 ? -1.789 49.364 -13.948 1.00 14.03 55 SER B O 1
ATOM 1380 N N . THR B 1 57 ? -3.287 50.492 -15.167 1.00 14.15 56 THR B N 1
ATOM 1381 C CA . THR B 1 57 ? -3.366 49.505 -16.240 1.00 13.56 56 THR B CA 1
ATOM 1382 C C . THR B 1 57 ? -2.221 49.763 -17.231 1.00 15.18 56 THR B C 1
ATOM 1383 O O . THR B 1 57 ? -1.426 50.676 -17.037 1.00 12.20 56 THR B O 1
ATOM 1387 N N . SER B 1 58 ? -2.151 48.971 -18.302 1.00 14.62 57 SER B N 1
ATOM 1388 C CA . SER B 1 58 ? -1.049 49.094 -19.259 1.00 14.43 57 SER B CA 1
ATOM 1389 C C . SER B 1 58 ? -0.988 50.444 -19.941 1.00 12.66 57 SER B C 1
ATOM 1390 O O . SER B 1 58 ? -2.033 51.088 -20.203 1.00 13.92 57 SER B O 1
ATOM 1393 N N . GLY B 1 59 ? 0.231 50.854 -20.279 1.00 16.01 58 GLY B N 1
ATOM 1394 C CA . GLY B 1 59 ? 0.437 52.108 -20.973 1.00 14.28 58 GLY B CA 1
ATOM 1395 C C . GLY B 1 59 ? 1.683 52.780 -20.452 1.00 15.07 58 GLY B C 1
ATOM 1396 O O . GLY B 1 59 ? 2.380 52.261 -19.603 1.00 14.34 58 GLY B O 1
ATOM 1397 N N . SER B 1 60 ? 1.905 53.972 -20.964 1.00 15.09 59 SER B N 1
ATOM 1398 C CA . SER B 1 60 ? 3.033 54.789 -20.605 1.00 14.45 59 SER B CA 1
ATOM 1399 C C . SER B 1 60 ? 2.620 56.256 -20.451 1.00 14.62 59 SER B C 1
ATOM 1400 O O . SER B 1 60 ? 1.655 56.735 -21.062 1.00 13.18 59 SER B O 1
ATOM 1403 N N . PHE B 1 61 ? 3.383 56.963 -19.621 1.00 14.30 60 PHE B N 1
ATOM 1404 C CA . PHE B 1 61 ? 3.053 58.351 -19.261 1.00 14.51 60 PHE B CA 1
ATOM 1405 C C . PHE B 1 61 ? 4.252 58.993 -18.585 1.00 14.99 60 PHE B C 1
ATOM 1406 O O . PHE B 1 61 ? 5.050 58.304 -17.925 1.00 14.23 60 PHE B O 1
ATOM 1414 N N . GLN B 1 62 ? 4.364 60.309 -18.717 1.00 14.82 61 GLN B N 1
ATOM 1415 C CA . GLN B 1 62 ? 5.447 61.032 -18.146 1.00 14.35 61 GLN B CA 1
ATOM 1416 C C . GLN B 1 62 ? 5.081 61.639 -16.792 1.00 16.66 61 GLN B C 1
ATOM 1417 O O . GLN B 1 62 ? 4.049 62.259 -16.641 1.00 15.51 61 GLN B O 1
ATOM 1423 N N . SER B 1 63 ? 5.954 61.471 -15.816 1.00 16.05 62 SER B N 1
ATOM 1424 C CA . SER B 1 63 ? 5.777 62.048 -14.508 1.00 14.77 62 SER B CA 1
ATOM 1425 C C . SER B 1 63 ? 6.250 63.527 -14.477 1.00 16.58 62 SER B C 1
ATOM 1426 O O . SER B 1 63 ? 6.989 64.015 -15.338 1.00 16.06 62 SER B O 1
ATOM 1429 N N . ASN B 1 64 ? 5.770 64.235 -13.476 1.00 14.76 63 ASN B N 1
ATOM 1430 C CA . ASN B 1 64 ? 6.284 65.555 -13.170 1.00 14.89 63 ASN B CA 1
ATOM 1431 C C . ASN B 1 64 ? 6.033 65.812 -11.678 1.00 15.14 63 ASN B C 1
ATOM 1432 O O . ASN B 1 64 ? 4.935 66.246 -11.292 1.00 16.55 63 ASN B O 1
ATOM 1437 N N . THR B 1 65 ? 7.051 65.570 -10.860 1.00 13.92 64 THR B N 1
ATOM 1438 C CA . THR B 1 65 ? 6.891 65.748 -9.399 1.00 14.23 64 THR B CA 1
ATOM 1439 C C . THR B 1 65 ? 7.350 67.103 -8.860 1.00 14.64 64 THR B C 1
ATOM 1440 O O . THR B 1 65 ? 7.769 67.241 -7.700 1.00 17.69 64 THR B O 1
ATOM 1444 N N . THR B 1 66 ? 7.327 68.128 -9.702 1.00 13.43 65 THR B N 1
ATOM 1445 C CA . THR B 1 66 ? 7.622 69.467 -9.244 1.00 14.30 65 THR B CA 1
ATOM 1446 C C . THR B 1 66 ? 6.729 69.774 -8.008 1.00 14.97 65 THR B C 1
ATOM 1447 O O . THR B 1 66 ? 5.526 69.511 -8.030 1.00 16.37 65 THR B O 1
ATOM 1451 N N . GLY B 1 67 ? 7.368 70.229 -6.928 1.00 14.63 66 GLY B N 1
ATOM 1452 C CA . GLY B 1 67 ? 6.693 70.607 -5.677 1.00 13.97 66 GLY B CA 1
ATOM 1453 C C . GLY B 1 67 ? 6.551 69.548 -4.596 1.00 17.31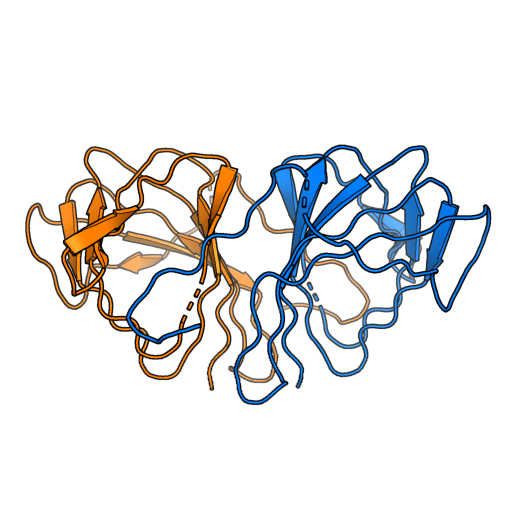 66 GLY B C 1
ATOM 1454 O O . GLY B 1 67 ? 6.108 69.872 -3.481 1.00 16.82 66 GLY B O 1
ATOM 1455 N N . TYR B 1 68 ? 6.940 68.299 -4.891 1.00 15.02 67 TYR B N 1
ATOM 1456 C CA . TYR B 1 68 ? 6.815 67.242 -3.890 1.00 14.29 67 TYR B CA 1
ATOM 1457 C C . TYR B 1 68 ? 7.819 66.118 -4.065 1.00 14.47 67 TYR B C 1
ATOM 1458 O O . TYR B 1 68 ? 8.396 65.947 -5.126 1.00 14.95 67 TYR B O 1
ATOM 1467 N N . ILE B 1 69 ? 8.010 65.365 -2.998 1.00 14.61 68 ILE B N 1
ATOM 1468 C CA . ILE B 1 69 ? 8.842 64.158 -3.005 1.00 14.48 68 ILE B CA 1
ATOM 1469 C C . ILE B 1 69 ? 7.878 62.966 -2.831 1.00 14.61 68 ILE B C 1
ATOM 1470 O O . ILE B 1 69 ? 6.980 63.010 -1.972 1.00 15.63 68 ILE B O 1
ATOM 1475 N N . GLU B 1 70 ? 8.031 61.931 -3.659 1.00 15.10 69 GLU B N 1
ATOM 1476 C CA . GLU B 1 70 ? 7.158 60.764 -3.586 1.00 13.18 69 GLU B CA 1
ATOM 1477 C C . GLU B 1 70 ? 7.933 59.460 -3.407 1.00 14.89 69 GLU B C 1
ATOM 1478 O O . GLU B 1 70 ? 8.758 59.095 -4.230 1.00 15.72 69 GLU B O 1
ATOM 1484 N N . TYR B 1 71 ? 7.627 58.767 -2.325 1.00 14.09 70 TYR B N 1
ATOM 1485 C CA . TYR B 1 71 ? 8.061 57.398 -2.093 1.00 15.02 70 TYR B CA 1
ATOM 1486 C C . TYR B 1 71 ? 7.038 56.449 -2.748 1.00 15.61 70 TYR B C 1
ATOM 1487 O O . TYR B 1 71 ? 5.809 56.649 -2.569 1.00 14.09 70 TYR B O 1
ATOM 1496 N N . CYS B 1 72 ? 7.546 55.412 -3.437 1.00 14.93 71 CYS B N 1
ATOM 1497 C CA . CYS B 1 72 ? 6.710 54.390 -4.066 1.00 15.78 71 CYS B CA 1
ATOM 1498 C C . CYS B 1 72 ? 7.201 53.021 -3.606 1.00 15.70 71 CYS B C 1
ATOM 1499 O O . CYS B 1 72 ? 8.404 52.781 -3.538 1.00 14.59 71 CYS B O 1
ATOM 1502 N N . HIS B 1 73 ? 6.270 52.107 -3.314 1.00 15.76 72 HIS B N 1
ATOM 1503 C CA . HIS B 1 73 ? 6.593 50.741 -2.967 1.00 17.57 72 HIS B CA 1
ATOM 1504 C C . HIS B 1 73 ? 5.698 49.862 -3.833 1.00 14.96 72 HIS B C 1
ATOM 1505 O O . HIS B 1 73 ? 4.457 49.878 -3.672 1.00 15.19 72 HIS B O 1
ATOM 1512 N N . ILE B 1 74 ? 6.299 49.167 -4.803 1.00 13.96 73 ILE B N 1
ATOM 1513 C CA . ILE B 1 74 ? 5.541 48.279 -5.685 1.00 13.69 73 ILE B CA 1
ATOM 1514 C C . ILE B 1 74 ? 5.078 47.116 -4.872 1.00 16.13 73 ILE B C 1
ATOM 1515 O O . ILE B 1 74 ? 5.907 46.406 -4.254 1.00 16.59 73 ILE B O 1
ATOM 1520 N N . ILE B 1 75 ? 3.767 46.901 -4.906 1.00 15.99 74 ILE B N 1
ATOM 1521 C CA . ILE B 1 75 ? 3.164 45.764 -4.174 1.00 15.61 74 ILE B CA 1
ATOM 1522 C C . ILE B 1 75 ? 2.649 44.623 -5.067 1.00 16.66 74 ILE B C 1
ATOM 1523 O O . ILE B 1 75 ? 2.534 43.473 -4.594 1.00 17.66 74 ILE B O 1
ATOM 1528 N N . GLU B 1 76 ? 2.334 44.913 -6.328 1.00 16.05 75 GLU B N 1
ATOM 1529 C CA . GLU B 1 76 ? 1.879 43.915 -7.253 1.00 13.88 75 GLU B CA 1
ATOM 1530 C C . GLU B 1 76 ? 2.227 44.366 -8.674 1.00 14.80 75 GLU B C 1
ATOM 1531 O O . GLU B 1 76 ? 2.241 45.583 -8.961 1.00 17.52 75 GLU B O 1
ATOM 1537 N N . GLY B 1 77 ? 2.486 43.389 -9.533 1.00 15.59 76 GLY B N 1
ATOM 1538 C CA . GLY B 1 77 ? 2.800 43.650 -10.919 1.00 13.21 76 GLY B CA 1
ATOM 1539 C C . GLY B 1 77 ? 4.186 44.260 -11.087 1.00 15.38 76 GLY B C 1
ATOM 1540 O O . GLY B 1 77 ? 5.100 44.035 -10.275 1.00 16.70 76 GLY B O 1
ATOM 1541 N N . GLU B 1 78 ? 4.354 44.971 -12.186 1.00 15.92 77 GLU B N 1
ATOM 1542 C CA . GLU B 1 78 ? 5.651 45.484 -12.528 1.00 17.10 77 GLU B CA 1
ATOM 1543 C C . GLU B 1 78 ? 5.578 46.668 -13.473 1.00 15.86 77 GLU B C 1
ATOM 1544 O O . GLU B 1 78 ? 4.572 46.901 -14.148 1.00 15.85 77 GLU B O 1
ATOM 1550 N N . ALA B 1 79 ? 6.689 47.406 -13.511 1.00 15.56 78 ALA B N 1
ATOM 1551 C CA . ALA B 1 79 ? 6.784 48.533 -14.432 1.00 13.67 78 ALA B CA 1
ATOM 1552 C C . ALA B 1 79 ? 8.263 48.823 -14.670 1.00 13.90 78 ALA B C 1
ATOM 1553 O O . ALA B 1 79 ? 9.145 48.234 -14.032 1.00 16.75 78 ALA B O 1
ATOM 1555 N N . ARG B 1 80 ? 8.482 49.732 -15.617 1.00 13.67 79 ARG B N 1
ATOM 1556 C CA . ARG B 1 80 ? 9.763 50.374 -15.788 1.00 14.13 79 ARG B CA 1
ATOM 1557 C C . ARG B 1 80 ? 9.613 51.879 -15.573 1.00 16.90 79 ARG B C 1
ATOM 1558 O O . ARG B 1 80 ? 8.598 52.486 -16.032 1.00 16.11 79 ARG B O 1
ATOM 1566 N N A LEU B 1 81 ? 10.567 52.472 -14.849 0.50 16.10 80 LEU B N 1
ATOM 1567 N N B LEU B 1 81 ? 10.565 52.456 -14.833 0.50 16.62 80 LEU B N 1
ATOM 1568 C CA A LEU B 1 81 ? 10.696 53.923 -14.775 0.50 15.58 80 LEU B CA 1
ATOM 1569 C CA B LEU B 1 81 ? 10.734 53.899 -14.726 0.50 16.43 80 LEU B CA 1
ATOM 1570 C C A LEU B 1 81 ? 11.952 54.287 -15.531 0.50 15.76 80 LEU B C 1
ATOM 1571 C C B LEU B 1 81 ? 11.913 54.183 -15.643 0.50 16.18 80 LEU B C 1
ATOM 1572 O O A LEU B 1 81 ? 13.049 53.767 -15.223 0.50 14.16 80 LEU B O 1
ATOM 1573 O O B LEU B 1 81 ? 12.905 53.449 -15.616 0.50 15.20 80 LEU B O 1
ATOM 1582 N N . VAL B 1 82 ? 11.794 55.195 -16.497 1.00 14.92 81 VAL B N 1
ATOM 1583 C CA . VAL B 1 82 ? 12.897 55.600 -17.369 1.00 14.55 81 VAL B CA 1
ATOM 1584 C C . VAL B 1 82 ? 13.207 57.067 -17.095 1.00 14.97 81 VAL B C 1
ATOM 1585 O O . VAL B 1 82 ? 12.370 57.954 -17.298 1.00 14.21 81 VAL B O 1
ATOM 1589 N N . ASP B 1 83 ? 14.443 57.300 -16.630 1.00 14.50 82 ASP B N 1
ATOM 1590 C CA . ASP B 1 83 ? 14.895 58.662 -16.289 1.00 16.70 82 ASP B CA 1
ATOM 1591 C C . ASP B 1 83 ? 15.061 59.489 -17.567 1.00 16.88 82 ASP B C 1
ATOM 1592 O O . ASP B 1 83 ? 15.205 58.910 -18.668 1.00 16.17 82 ASP B O 1
ATOM 1597 N N . PRO B 1 84 ? 15.056 60.836 -17.429 1.00 16.22 83 PRO B N 1
ATOM 1598 C CA . PRO B 1 84 ? 15.265 61.710 -18.600 1.00 19.35 83 PRO B CA 1
ATOM 1599 C C . PRO B 1 84 ? 16.438 61.336 -19.522 1.00 20.13 83 PRO B C 1
ATOM 1600 O O . PRO B 1 84 ? 16.308 61.455 -20.746 1.00 23.52 83 PRO B O 1
ATOM 1604 N N . ASP B 1 85 ? 17.551 60.884 -18.960 1.00 19.81 84 ASP B N 1
ATOM 1605 C CA . ASP B 1 85 ? 18.716 60.440 -19.751 1.00 19.98 84 ASP B CA 1
ATOM 1606 C C . ASP B 1 85 ? 18.652 59.025 -20.383 1.00 19.93 84 ASP B C 1
ATOM 1607 O O . ASP B 1 85 ? 19.641 58.574 -21.014 1.00 20.25 84 ASP B O 1
ATOM 1612 N N . GLY B 1 86 ? 17.524 58.329 -20.202 1.00 17.37 85 GLY B N 1
ATOM 1613 C CA . GLY B 1 86 ? 17.326 56.988 -20.736 1.00 18.81 85 GLY B CA 1
ATOM 1614 C C . GLY B 1 86 ? 17.654 55.867 -19.773 1.00 18.13 85 GLY B C 1
ATOM 1615 O O . GLY B 1 86 ? 17.479 54.693 -20.128 1.00 17.97 85 GLY B O 1
ATOM 1616 N N . THR B 1 87 ? 18.090 56.188 -18.555 1.00 16.93 86 THR B N 1
ATOM 1617 C CA . THR B 1 87 ? 18.423 55.141 -17.572 1.00 16.33 86 THR B CA 1
ATOM 1618 C C . THR B 1 87 ? 17.130 54.399 -17.191 1.00 17.32 86 THR B C 1
ATOM 1619 O O . THR B 1 87 ? 16.149 55.035 -16.758 1.00 17.80 86 THR B O 1
ATOM 1623 N N . VAL B 1 88 ? 17.127 53.084 -17.404 1.00 17.33 87 VAL B N 1
ATOM 1624 C CA . VAL B 1 88 ? 15.943 52.263 -17.178 1.00 17.30 87 VAL B CA 1
ATOM 1625 C C . VAL B 1 88 ? 15.987 51.608 -15.803 1.00 18.30 87 VAL B C 1
ATOM 1626 O O . VAL B 1 88 ? 16.971 50.942 -15.455 1.00 17.22 87 VAL B O 1
ATOM 1630 N N . HIS B 1 89 ? 14.893 51.739 -15.054 1.00 14.94 88 HIS B N 1
ATOM 1631 C CA . HIS B 1 89 ? 14.764 51.113 -13.747 1.00 16.04 88 HIS B CA 1
ATOM 1632 C C . HIS B 1 89 ? 13.599 50.125 -13.793 1.00 15.28 88 HIS B C 1
ATOM 1633 O O . HIS B 1 89 ? 12.415 50.532 -13.827 1.00 17.98 88 HIS B O 1
ATOM 1640 N N . ALA B 1 90 ? 13.912 48.836 -13.780 1.00 13.37 89 ALA B N 1
ATOM 1641 C CA . ALA B 1 90 ? 12.862 47.796 -13.768 1.00 15.04 89 ALA B CA 1
ATOM 1642 C C . ALA B 1 90 ? 12.402 47.596 -12.344 1.00 16.85 89 ALA B C 1
ATOM 1643 O O . ALA B 1 90 ? 13.246 47.358 -11.459 1.00 18.84 89 ALA B O 1
ATOM 1645 N N . VAL B 1 91 ? 11.090 47.744 -12.095 1.00 16.78 90 VAL B N 1
ATOM 1646 C CA . VAL B 1 91 ? 10.537 47.652 -10.748 1.00 14.97 90 VAL B CA 1
ATOM 1647 C C . VAL B 1 91 ? 9.461 46.575 -10.689 1.00 16.34 90 VAL B C 1
ATOM 1648 O O . VAL B 1 91 ? 8.699 46.391 -11.638 1.00 16.51 90 VAL B O 1
ATOM 1652 N N . LYS B 1 92 ? 9.493 45.808 -9.609 1.00 15.00 91 LYS B N 1
ATOM 1653 C CA . LYS B 1 92 ? 8.579 44.721 -9.414 1.00 15.31 91 LYS B CA 1
ATOM 1654 C C . LYS B 1 92 ? 8.207 44.637 -7.972 1.00 13.75 91 LYS B C 1
ATOM 1655 O O . LYS B 1 92 ? 8.733 45.392 -7.154 1.00 14.88 91 LYS B O 1
ATOM 1661 N N . ALA B 1 93 ? 7.294 43.713 -7.662 1.00 15.18 92 ALA B N 1
ATOM 1662 C CA . ALA B 1 93 ? 6.775 43.612 -6.329 1.00 16.25 92 ALA B CA 1
ATOM 1663 C C . ALA B 1 93 ? 7.910 43.530 -5.288 1.00 16.63 92 ALA B C 1
ATOM 1664 O O . ALA B 1 93 ? 8.861 42.729 -5.419 1.00 16.61 92 ALA B O 1
ATOM 1666 N N . GLY B 1 94 ? 7.815 44.396 -4.275 1.00 15.93 93 GLY B N 1
ATOM 1667 C CA . GLY B 1 94 ? 8.783 44.485 -3.208 1.00 17.33 93 GLY B CA 1
ATOM 1668 C C . GLY B 1 94 ? 9.798 45.602 -3.352 1.00 17.42 93 GLY B C 1
ATOM 1669 O O . GLY B 1 94 ? 10.477 45.940 -2.379 1.00 19.91 93 GLY B O 1
ATOM 1670 N N . ASP B 1 95 ? 9.943 46.165 -4.550 1.00 16.21 94 ASP B N 1
ATOM 1671 C CA . ASP B 1 95 ? 10.886 47.254 -4.810 1.00 16.50 94 ASP B CA 1
ATOM 1672 C C . ASP B 1 95 ? 10.344 48.613 -4.328 1.00 16.40 94 ASP B C 1
ATOM 1673 O O . ASP B 1 95 ? 9.198 48.985 -4.633 1.00 16.18 94 ASP B O 1
ATOM 1678 N N . ALA B 1 96 ? 11.206 49.347 -3.642 1.00 15.28 95 ALA B N 1
ATOM 1679 C CA . ALA B 1 96 ? 10.941 50.692 -3.129 1.00 13.13 95 ALA B CA 1
ATOM 1680 C C . ALA B 1 96 ? 11.868 51.719 -3.788 1.00 14.99 95 ALA B C 1
ATOM 1681 O O . ALA B 1 96 ? 13.038 51.432 -4.020 1.00 14.21 95 ALA B O 1
ATOM 1683 N N . PHE B 1 97 ? 11.321 52.882 -4.078 1.00 14.19 96 PHE B N 1
ATOM 1684 C CA . PHE B 1 97 ? 12.077 53.945 -4.690 1.00 13.89 96 PHE B CA 1
ATOM 1685 C C . PHE B 1 97 ? 11.442 55.289 -4.384 1.00 12.80 96 PHE B C 1
ATOM 1686 O O . PHE B 1 97 ? 10.291 55.375 -3.947 1.00 14.71 96 PHE B O 1
ATOM 1694 N N . ILE B 1 98 ? 12.251 56.329 -4.613 1.00 14.74 97 ILE B N 1
ATOM 1695 C CA . ILE B 1 98 ? 11.841 57.691 -4.422 1.00 15.70 97 ILE B CA 1
ATOM 1696 C C . ILE B 1 98 ? 12.017 58.499 -5.689 1.00 16.26 97 ILE B C 1
ATOM 1697 O O . ILE B 1 98 ? 13.075 58.469 -6.333 1.00 14.90 97 ILE B O 1
ATOM 1710 N N . PRO B 1 100 ? 12.622 62.041 -6.719 1.00 16.42 99 PRO B N 1
ATOM 1711 C CA . PRO B 1 100 ? 12.958 63.316 -6.065 1.00 16.99 99 PRO B CA 1
ATOM 1712 C C . PRO B 1 100 ? 12.064 64.440 -6.537 1.00 15.45 99 PRO B C 1
ATOM 1713 O O . PRO B 1 100 ? 11.355 64.290 -7.539 1.00 12.63 99 PRO B O 1
ATOM 1717 N N . GLU B 1 101 ? 12.131 65.573 -5.858 1.00 16.40 100 GLU B N 1
ATOM 1718 C CA . GLU B 1 101 ? 11.331 66.717 -6.268 1.00 16.82 100 GLU B CA 1
ATOM 1719 C C . GLU B 1 101 ? 11.750 67.122 -7.682 1.00 17.71 100 GLU B C 1
ATOM 1720 O O . GLU B 1 101 ? 12.927 67.146 -7.989 1.00 15.90 100 GLU B O 1
ATOM 1726 N N . GLY B 1 102 ? 10.767 67.459 -8.510 1.00 16.69 101 GLY B N 1
ATOM 1727 C CA . GLY B 1 102 ? 11.017 67.848 -9.893 1.00 17.68 101 GLY B CA 1
ATOM 1728 C C . GLY B 1 102 ? 11.424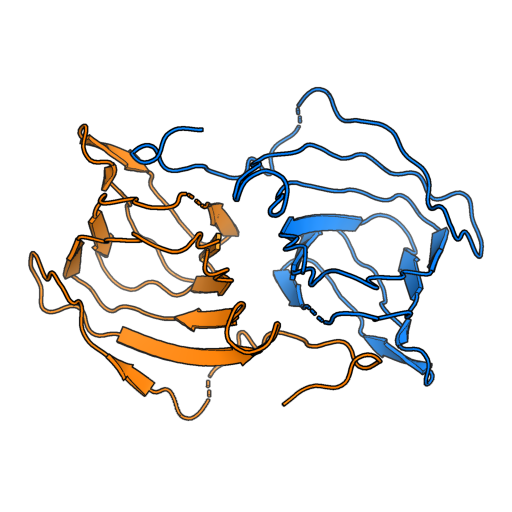 66.749 -10.866 1.00 17.75 101 GLY B C 1
ATOM 1729 O O . GLY B 1 102 ? 11.994 67.059 -11.931 1.00 16.45 101 GLY B O 1
ATOM 1730 N N . TYR B 1 103 ? 11.133 65.498 -10.514 1.00 14.65 102 TYR B N 1
ATOM 1731 C CA . TYR B 1 103 ? 11.413 64.320 -11.370 1.00 13.75 102 TYR B CA 1
ATOM 1732 C C . TYR B 1 103 ? 10.437 64.302 -12.558 1.00 13.39 102 TYR B C 1
ATOM 1733 O O . TYR B 1 103 ? 9.228 64.480 -12.389 1.00 15.26 102 TYR B O 1
ATOM 1742 N N . THR B 1 104 ? 10.997 64.115 -13.755 1.00 13.60 103 THR B N 1
ATOM 1743 C CA . THR B 1 104 ? 10.263 64.087 -15.017 1.00 13.30 103 THR B CA 1
ATOM 1744 C C . THR B 1 104 ? 10.554 62.835 -15.898 1.00 14.89 103 THR B C 1
ATOM 1745 O O . THR B 1 104 ? 10.430 62.878 -17.134 1.00 15.84 103 THR B O 1
ATOM 1749 N N . GLY B 1 105 ? 10.953 61.732 -15.284 1.00 14.95 104 GLY B N 1
ATOM 1750 C CA . GLY B 1 105 ? 11.051 60.459 -16.005 1.00 16.11 104 GLY B CA 1
ATOM 1751 C C . GLY B 1 105 ? 9.634 59.930 -16.366 1.00 14.52 104 GLY B C 1
ATOM 1752 O O . GLY B 1 105 ? 8.604 60.554 -16.079 1.00 16.30 104 GLY B O 1
ATOM 1753 N N . ARG B 1 106 ? 9.573 58.781 -17.024 1.00 15.59 105 ARG B N 1
ATOM 1754 C CA . ARG B 1 106 ? 8.298 58.214 -17.424 1.00 15.08 105 ARG B CA 1
ATOM 1755 C C . ARG B 1 106 ? 8.130 56.818 -16.869 1.00 16.58 105 ARG B C 1
ATOM 1756 O O . ARG B 1 106 ? 9.106 56.138 -16.514 1.00 17.20 105 ARG B O 1
ATOM 1764 N N . TRP B 1 107 ? 6.879 56.401 -16.838 1.00 17.65 106 TRP B N 1
ATOM 1765 C CA . TRP B 1 107 ? 6.472 55.058 -16.468 1.00 15.12 106 TRP B CA 1
ATOM 1766 C C . TRP B 1 107 ? 6.110 54.279 -17.737 1.00 15.57 106 TRP B C 1
ATOM 1767 O O . TRP B 1 107 ? 5.458 54.833 -18.621 1.00 15.14 106 TRP B O 1
ATOM 1778 N N . GLU B 1 108 ? 6.546 53.012 -17.844 1.00 15.03 107 GLU B N 1
ATOM 1779 C CA . GLU B 1 108 ? 6.109 52.082 -18.900 1.00 14.83 107 GLU B CA 1
ATOM 1780 C C . GLU B 1 108 ? 5.506 50.863 -18.137 1.00 14.16 107 GLU B C 1
ATOM 1781 O O . GLU B 1 108 ? 6.244 50.160 -17.390 1.00 14.63 107 GLU B O 1
ATOM 1787 N N . VAL B 1 109 ? 4.192 50.655 -18.297 1.00 14.22 108 VAL B N 1
ATOM 1788 C CA . VAL B 1 109 ? 3.472 49.565 -17.632 1.00 13.08 108 VAL B CA 1
ATOM 1789 C C . VAL B 1 109 ? 3.028 48.564 -18.694 1.00 13.53 108 VAL B C 1
ATOM 1790 O O . VAL B 1 109 ? 2.105 48.830 -19.459 1.00 14.92 108 VAL B O 1
ATOM 1794 N N . ASP B 1 110 ? 3.743 47.428 -18.787 1.00 14.39 109 ASP B N 1
ATOM 1795 C CA . ASP B 1 110 ? 3.380 46.446 -19.810 1.00 15.82 109 ASP B CA 1
ATOM 1796 C C . ASP B 1 110 ? 2.030 45.803 -19.601 1.00 14.42 109 ASP B C 1
ATOM 1797 O O . ASP B 1 110 ? 1.334 45.428 -20.607 1.00 15.04 109 ASP B O 1
ATOM 1802 N N . ARG B 1 111 ? 1.670 45.605 -18.326 1.00 13.90 110 ARG B N 1
ATOM 1803 C CA . ARG B 1 111 ? 0.447 44.873 -18.024 1.00 12.89 110 ARG B CA 1
ATOM 1804 C C . ARG B 1 111 ? -0.402 45.543 -16.949 1.00 12.02 110 ARG B C 1
ATOM 1805 O O . ARG B 1 111 ? -1.524 45.932 -17.198 1.00 14.74 110 ARG B O 1
ATOM 1813 N N . HIS B 1 112 ? 0.142 45.653 -15.754 1.00 13.03 111 HIS B N 1
ATOM 1814 C CA A HIS B 1 112 ? -0.596 46.203 -14.612 0.50 13.00 111 HIS B CA 1
ATOM 1815 C CA B HIS B 1 112 ? -0.597 46.157 -14.598 0.50 14.07 111 HIS B CA 1
ATOM 1816 C C . HIS B 1 112 ? 0.375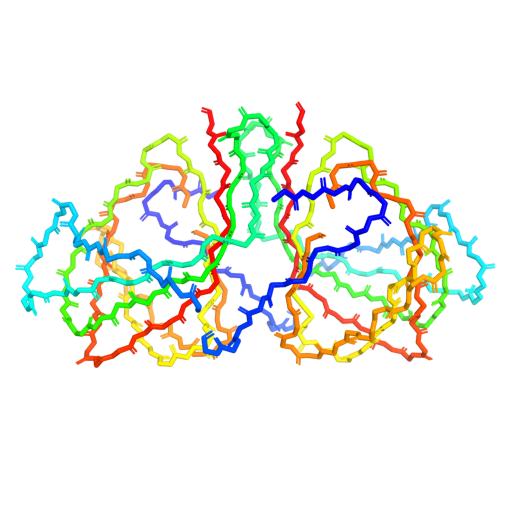 46.371 -13.451 1.00 13.80 111 HIS B C 1
ATOM 1817 O O . HIS B 1 112 ? 1.257 45.568 -13.247 1.00 13.89 111 HIS B O 1
ATOM 1830 N N . VAL B 1 113 ? 0.187 47.424 -12.681 1.00 11.85 112 VAL B N 1
ATOM 1831 C CA . VAL B 1 113 ? 1.050 47.656 -11.519 1.00 14.44 112 VAL B CA 1
ATOM 1832 C C . VAL B 1 113 ? 0.249 48.321 -10.396 1.00 12.92 112 VAL B C 1
ATOM 1833 O O . VAL B 1 113 ? -0.677 49.110 -10.657 1.00 13.75 112 VAL B O 1
ATOM 1837 N N . LYS B 1 114 ? 0.630 47.987 -9.161 1.00 14.58 113 LYS B N 1
ATOM 1838 C CA A LYS B 1 114 ? 0.017 48.560 -7.951 0.50 16.26 113 LYS B CA 1
ATOM 1839 C CA B LYS B 1 114 ? 0.033 48.546 -7.943 0.50 16.18 113 LYS B CA 1
ATOM 1840 C C . LYS B 1 114 ? 1.140 48.918 -6.987 1.00 15.84 113 LYS B C 1
ATOM 1841 O O . LYS B 1 114 ? 2.163 48.169 -6.849 1.00 16.00 113 LYS B O 1
ATOM 1852 N N . LYS B 1 115 ? 0.980 50.048 -6.314 1.00 15.98 114 LYS B N 1
ATOM 1853 C CA . LYS B 1 115 ? 1.956 50.521 -5.383 1.00 16.13 114 LYS B CA 1
ATOM 1854 C C . LYS B 1 115 ? 1.333 51.215 -4.200 1.00 15.37 114 LYS B C 1
ATOM 1855 O O . LYS B 1 115 ? 0.233 51.708 -4.284 1.00 14.61 114 LYS B O 1
ATOM 1861 N N . ILE B 1 116 ? 2.101 51.248 -3.119 1.00 13.51 115 ILE B N 1
ATOM 1862 C CA . ILE B 1 116 ? 1.845 52.145 -2.005 1.00 14.24 115 ILE B CA 1
ATOM 1863 C C . ILE B 1 116 ? 2.612 53.444 -2.330 1.00 15.09 115 ILE B C 1
ATOM 1864 O O . ILE B 1 116 ? 3.750 53.384 -2.856 1.00 16.35 115 ILE B O 1
ATOM 1869 N N . TYR B 1 117 ? 1.997 54.603 -2.093 1.00 15.71 116 TYR B N 1
ATOM 1870 C CA . TYR B 1 117 ? 2.686 55.880 -2.270 1.00 15.21 116 TYR B CA 1
ATOM 1871 C C . TYR B 1 117 ? 2.689 56.649 -0.926 1.00 14.67 116 TYR B C 1
ATOM 1872 O O . TYR B 1 117 ? 1.794 56.461 -0.091 1.00 14.37 116 TYR B O 1
ATOM 1881 N N . PHE B 1 118 ? 3.714 57.479 -0.720 1.00 13.34 117 PHE B N 1
ATOM 1882 C CA . PHE B 1 118 ? 3.779 58.389 0.424 1.00 16.44 117 PHE B CA 1
ATOM 1883 C C . PHE B 1 118 ? 4.381 59.649 -0.169 1.00 16.86 117 PHE B C 1
ATOM 1884 O O . PHE B 1 118 ? 5.512 59.625 -0.631 1.00 17.30 117 PHE B O 1
ATOM 1892 N N . VAL B 1 119 ? 3.615 60.735 -0.170 1.00 13.98 118 VAL B N 1
ATOM 1893 C CA . VAL B 1 119 ? 3.980 62.011 -0.759 1.00 15.51 118 VAL B CA 1
ATOM 1894 C C . VAL B 1 119 ? 4.113 63.087 0.311 1.00 16.72 118 VAL B C 1
ATOM 1895 O O . VAL B 1 119 ? 3.278 63.177 1.238 1.00 15.43 118 VAL B O 1
ATOM 1899 N N . THR B 1 120 ? 5.183 63.877 0.193 1.00 16.34 119 THR B N 1
ATOM 1900 C CA A THR B 1 120 ? 5.387 64.997 1.077 0.50 17.09 119 THR B CA 1
ATOM 1901 C CA B THR B 1 120 ? 5.450 65.011 1.069 0.50 18.30 119 THR B CA 1
ATOM 1902 C C . THR B 1 120 ? 5.619 66.224 0.181 1.00 17.33 119 THR B C 1
ATOM 1903 O O . THR B 1 120 ? 6.540 66.270 -0.637 1.00 16.23 119 THR B O 1
ATOM 1910 N N . HIS B 1 121 ? 4.713 67.192 0.320 1.00 15.92 120 HIS B N 1
ATOM 1911 C CA . HIS B 1 121 ? 4.756 68.421 -0.456 1.00 17.46 120 HIS B CA 1
ATOM 1912 C C . HIS B 1 121 ? 5.739 69.399 0.145 1.00 17.41 120 HIS B C 1
ATOM 1913 O O . HIS B 1 121 ? 5.845 69.504 1.384 1.00 17.83 120 HIS B O 1
ATOM 1920 N N . LEU B 1 122 ? 6.475 70.084 -0.733 1.00 18.66 121 LEU B N 1
ATOM 1921 C CA . LEU B 1 122 ? 7.526 71.044 -0.332 1.00 22.60 121 LEU B CA 1
ATOM 1922 C C . LEU B 1 122 ? 7.063 72.530 -0.287 1.00 19.78 121 LEU B C 1
ATOM 1923 O O . LEU B 1 122 ? 6.073 72.883 -0.922 1.00 24.78 121 LEU B O 1
#

CATH classification: 2.60.120.10